Protein AF-A0A8J8PD53-F1 (afdb_monomer_lite)

Secondary structure (DSSP, 8-state):
-------------------------------EE-TTT--EE--SSTT---SS-TTT--TTTT-S--EEEE-TTT--EEEESSSPPSS-TTT--TTTTS---EEE-TTT--EEE-SSSS--SS-TTT--TTTTS---TTTT--HHHHT---TTSGGGSTTHHHHHHHHHSSS-HHHHHHHHHHHHT--HHHHHHHHHHHTT--HHHHHHHHT--HHHHHHHHHHHHHHHHS-S---S---

Foldseek 3Di:
DDDDDDDDDDDDDDDDDDDDDDDPPPVPQDWDAFPFPRDIDGDPDPPDDDCADPPPRDSCRPPDDFDWDAFLPPRDIDTDDPDDDCADPPPRDSPRVPHWDWDAFLDPRDIDTDPDPDDDCADPPPRDSPRVDHPVPPDDDPVVLVPDLPPCSLVPFPCSVQLVCLLPDPDDLQVSLVSQCVVQVHDSLLSSLVSVVNVPDDLVRSCVVSVHDSVVSSVSSVVSVCSRPPPDPPPDDDD

pLDDT: mean 80.1, std 18.75, range [38.91, 98.0]

Sequence (239 aa):
MTEYSCVDHTDNFVSDGESTLSVEQDSSETVLTCRICSHTWKPKNSNASPQRCPKCRSTRWNMDMPVNNRCVRCGHTWISNGKEPTKCPVCHSSRWNTKSTRCMCKKCGHVWEKKKSGTPKKCPLCKSYYWNIPNTASILNNPSLVFSNDSRKWLMTPYRRELFGIMNAECSKHEKVESISKLLNIDLKESEVYLMYLEGLDLVSVSIACDLPFEITINVVQDVECALFSNRPRMEART

Structure (mmCIF, N/CA/C/O backbone):
data_AF-A0A8J8PD53-F1
#
_entry.id   AF-A0A8J8PD53-F1
#
loop_
_atom_site.group_PDB
_atom_site.id
_atom_site.type_symbol
_atom_site.label_atom_id
_atom_site.label_alt_id
_atom_site.label_comp_id
_atom_site.label_asym_id
_atom_site.label_entity_id
_atom_site.label_seq_id
_atom_site.pdbx_PDB_ins_code
_atom_site.Cartn_x
_atom_site.Cartn_y
_atom_site.Cartn_z
_atom_site.occupancy
_atom_site.B_iso_or_equiv
_atom_site.auth_seq_id
_atom_site.auth_comp_id
_atom_site.auth_asym_id
_atom_site.auth_atom_id
_atom_site.pdbx_PDB_model_num
ATOM 1 N N . MET A 1 1 ? 42.240 4.726 7.919 1.00 39.53 1 MET A N 1
ATOM 2 C CA . MET A 1 1 ? 43.028 5.516 6.953 1.00 39.53 1 MET A CA 1
ATOM 3 C C . MET A 1 1 ? 43.796 4.510 6.128 1.00 39.53 1 MET A C 1
ATOM 5 O O . MET A 1 1 ? 44.660 3.846 6.677 1.00 39.53 1 MET A O 1
ATOM 9 N N . THR A 1 2 ? 43.365 4.273 4.896 1.00 42.06 2 THR A N 1
ATOM 10 C CA . THR A 1 2 ? 43.913 3.233 4.017 1.00 42.06 2 THR A CA 1
ATOM 11 C C . THR A 1 2 ? 44.570 3.944 2.845 1.00 42.06 2 THR A C 1
ATOM 13 O O . THR A 1 2 ? 43.880 4.552 2.028 1.00 42.06 2 THR A O 1
ATOM 16 N N . GLU A 1 3 ? 45.899 3.935 2.833 1.00 42.62 3 GLU A N 1
ATOM 17 C CA . GLU A 1 3 ? 46.735 4.502 1.778 1.00 42.62 3 GLU A CA 1
ATOM 18 C C . GLU A 1 3 ? 46.775 3.532 0.592 1.00 42.62 3 GLU A C 1
ATOM 20 O O . GLU A 1 3 ? 47.072 2.350 0.755 1.00 42.62 3 GLU A O 1
ATOM 25 N N . TYR A 1 4 ? 46.449 4.029 -0.600 1.00 41.78 4 TYR A N 1
ATOM 26 C CA . TYR A 1 4 ? 46.654 3.322 -1.861 1.00 41.78 4 TYR A CA 1
ATOM 27 C C . TYR A 1 4 ? 47.810 3.999 -2.599 1.00 41.78 4 TYR A C 1
ATOM 29 O O . TYR A 1 4 ? 47.732 5.177 -2.943 1.00 41.78 4 TYR A O 1
ATOM 37 N N . SER A 1 5 ? 48.886 3.237 -2.795 1.00 46.56 5 SER A N 1
ATOM 38 C CA . SER A 1 5 ? 50.078 3.595 -3.563 1.00 46.56 5 SER A CA 1
ATOM 39 C C . SER A 1 5 ? 49.820 3.376 -5.058 1.00 46.56 5 SER A C 1
ATOM 41 O O . SER A 1 5 ? 49.360 2.309 -5.468 1.00 46.56 5 SER A O 1
ATOM 43 N N . CYS A 1 6 ? 50.115 4.399 -5.860 1.00 40.97 6 CYS A N 1
ATOM 44 C CA . CYS A 1 6 ? 50.212 4.321 -7.315 1.00 40.97 6 CYS A CA 1
ATOM 45 C C . CYS A 1 6 ? 51.640 3.907 -7.695 1.00 40.97 6 CYS A C 1
ATOM 47 O O . CYS A 1 6 ? 52.594 4.437 -7.126 1.00 40.97 6 CYS A O 1
ATOM 49 N N . VAL A 1 7 ? 51.780 2.995 -8.658 1.00 51.44 7 VAL A N 1
ATOM 50 C CA . VAL A 1 7 ? 53.069 2.646 -9.269 1.00 51.44 7 VAL A CA 1
ATOM 51 C C . VAL A 1 7 ? 53.005 3.031 -10.742 1.00 51.44 7 VAL A C 1
ATOM 53 O O . VAL A 1 7 ? 52.163 2.523 -11.483 1.00 51.44 7 VAL A O 1
ATOM 56 N N . ASP A 1 8 ? 53.886 3.949 -11.128 1.00 44.59 8 ASP A N 1
ATOM 57 C CA . ASP A 1 8 ? 54.162 4.331 -12.508 1.00 44.59 8 ASP A CA 1
ATOM 58 C C . ASP A 1 8 ? 55.072 3.290 -13.170 1.00 44.59 8 ASP A C 1
ATOM 60 O O . ASP A 1 8 ? 56.109 2.911 -12.621 1.00 44.59 8 ASP A O 1
ATOM 64 N N . HIS A 1 9 ? 54.723 2.881 -14.388 1.00 44.12 9 HIS A N 1
ATOM 65 C CA . HIS A 1 9 ? 55.658 2.242 -15.309 1.00 44.12 9 HIS A CA 1
ATOM 66 C C . HIS A 1 9 ? 55.630 2.975 -16.647 1.00 44.12 9 HIS A C 1
ATOM 68 O O . HIS A 1 9 ? 54.788 2.739 -17.512 1.00 44.12 9 HIS A O 1
ATOM 74 N N . THR A 1 10 ? 56.579 3.894 -16.783 1.00 48.84 10 THR A N 1
ATOM 75 C CA . THR A 1 10 ? 57.190 4.252 -18.058 1.00 48.84 10 THR A CA 1
ATOM 76 C C . THR A 1 10 ? 58.130 3.129 -18.468 1.00 48.84 10 THR A C 1
ATOM 78 O O . THR A 1 10 ? 58.946 2.737 -17.643 1.00 48.84 10 THR A O 1
ATOM 81 N N . ASP A 1 11 ? 58.081 2.690 -19.723 1.00 42.59 11 ASP A N 1
ATOM 82 C CA . ASP A 1 11 ? 59.313 2.371 -20.442 1.00 42.59 11 ASP A CA 1
ATOM 83 C C . ASP A 1 11 ? 59.136 2.498 -21.957 1.00 42.59 11 ASP A C 1
ATOM 85 O O . ASP A 1 11 ? 58.206 1.974 -22.573 1.00 42.59 11 ASP A O 1
ATOM 89 N N . ASN A 1 12 ? 60.068 3.266 -22.518 1.00 49.31 12 ASN A N 1
ATOM 90 C CA . ASN A 1 12 ? 60.348 3.442 -23.931 1.00 49.31 12 ASN A CA 1
ATOM 91 C C . ASN A 1 12 ? 60.960 2.159 -24.501 1.00 49.31 12 ASN A C 1
ATOM 93 O O . ASN A 1 12 ? 61.906 1.628 -23.926 1.00 49.31 12 ASN A O 1
ATOM 97 N N . PHE A 1 13 ? 60.543 1.758 -25.702 1.00 45.50 13 PHE A N 1
ATOM 98 C CA . PHE A 1 13 ? 61.371 0.916 -26.563 1.00 45.50 13 PHE A CA 1
ATOM 99 C C . PHE A 1 13 ? 61.337 1.454 -27.996 1.00 45.50 13 PHE A C 1
ATOM 101 O O . PHE A 1 13 ? 60.330 1.371 -28.694 1.00 45.50 13 PHE A O 1
ATOM 108 N N . VAL A 1 14 ? 62.464 2.042 -28.394 1.00 50.34 14 VAL A N 1
ATOM 109 C CA . VAL A 1 14 ? 62.860 2.303 -29.781 1.00 50.34 14 VAL A CA 1
ATOM 110 C C . VAL A 1 14 ? 63.638 1.080 -30.247 1.00 50.34 14 VAL A C 1
ATOM 112 O O . VAL A 1 14 ? 64.503 0.621 -29.504 1.00 50.34 14 VAL A O 1
ATOM 115 N N . SER A 1 15 ? 63.380 0.581 -31.455 1.00 51.41 15 SER A N 1
ATOM 116 C CA . SER A 1 15 ? 64.415 0.036 -32.348 1.00 51.41 15 SER A CA 1
ATOM 117 C C . SER A 1 15 ? 63.832 -0.237 -33.727 1.00 51.41 15 SER A C 1
ATOM 119 O O . SER A 1 15 ? 62.806 -0.901 -33.875 1.00 51.41 15 SER A O 1
ATOM 121 N N . ASP A 1 16 ? 64.530 0.319 -34.706 1.00 46.31 16 ASP A N 1
ATOM 122 C CA . ASP A 1 16 ? 64.255 0.298 -36.128 1.00 46.31 16 ASP A CA 1
ATOM 123 C C . ASP A 1 16 ? 64.372 -1.107 -36.726 1.00 46.31 16 ASP A C 1
ATOM 125 O O . ASP A 1 16 ? 65.204 -1.924 -36.332 1.00 46.31 16 ASP A O 1
ATOM 129 N N . GLY A 1 17 ? 63.535 -1.361 -37.726 1.00 45.69 17 GLY A N 1
ATOM 130 C CA . GLY A 1 17 ? 63.500 -2.602 -38.487 1.00 45.69 17 GLY A CA 1
ATOM 131 C C . GLY A 1 17 ? 62.983 -2.329 -39.889 1.00 45.69 17 GLY A C 1
ATOM 132 O O . GLY A 1 17 ? 61.897 -2.767 -40.259 1.00 45.69 17 GLY A O 1
ATOM 133 N N . GLU A 1 18 ? 63.747 -1.547 -40.646 1.00 51.94 18 GLU A N 1
ATOM 134 C CA . GLU A 1 18 ? 63.567 -1.368 -42.081 1.00 51.94 18 GLU A CA 1
ATOM 135 C C . GLU A 1 18 ? 63.884 -2.705 -42.774 1.00 51.94 18 GLU A C 1
ATOM 137 O O . GLU A 1 18 ? 65.008 -3.203 -42.753 1.00 51.94 18 GLU A O 1
ATOM 142 N N . SER A 1 19 ? 62.859 -3.348 -43.329 1.00 50.69 19 SER A N 1
ATOM 143 C CA . SER A 1 19 ? 63.001 -4.520 -44.193 1.00 50.69 19 SER A CA 1
ATOM 144 C C . SER A 1 19 ? 62.067 -4.368 -45.379 1.00 50.69 19 SER A C 1
ATOM 146 O O . SER A 1 19 ? 60.883 -4.700 -45.349 1.00 50.69 19 SER A O 1
ATOM 148 N N . THR A 1 20 ? 62.647 -3.812 -46.432 1.00 50.25 20 THR A N 1
ATOM 149 C CA . THR A 1 20 ? 62.133 -3.748 -47.791 1.00 50.25 20 THR A CA 1
ATOM 150 C C . THR A 1 20 ? 62.154 -5.158 -48.377 1.00 50.25 20 THR A C 1
ATOM 152 O O . THR A 1 20 ? 63.198 -5.649 -48.800 1.00 50.25 20 THR A O 1
ATOM 155 N N . LEU A 1 21 ? 60.995 -5.818 -48.406 1.00 43.66 21 LEU A N 1
ATOM 156 C CA . LEU A 1 21 ? 60.782 -7.029 -49.194 1.00 43.66 21 LEU A CA 1
ATOM 157 C C . LEU A 1 21 ? 59.593 -6.829 -50.137 1.00 43.66 21 LEU A C 1
ATOM 159 O O . LEU A 1 21 ? 58.469 -6.534 -49.741 1.00 43.66 21 LEU A O 1
ATOM 163 N N . SER A 1 22 ? 59.951 -6.940 -51.410 1.00 43.34 22 SER A N 1
ATOM 164 C CA . SER A 1 22 ? 59.179 -6.967 -52.645 1.00 43.34 22 SER A CA 1
ATOM 165 C C . SER A 1 22 ? 57.752 -7.505 -52.528 1.00 43.34 22 SER A C 1
ATOM 167 O O . SER A 1 22 ? 57.515 -8.654 -52.166 1.00 43.34 22 SER A O 1
ATOM 169 N N . VAL A 1 23 ? 56.829 -6.636 -52.937 1.00 46.31 23 VAL A N 1
ATOM 170 C CA . VAL A 1 23 ? 55.398 -6.855 -53.128 1.00 46.31 23 VAL A CA 1
ATOM 171 C C . VAL A 1 23 ? 55.181 -7.795 -54.313 1.00 46.31 23 VAL A C 1
ATOM 173 O O . VAL A 1 23 ? 55.271 -7.378 -55.467 1.00 46.31 23 VAL A O 1
ATOM 176 N N . GLU A 1 24 ? 54.847 -9.052 -54.037 1.00 49.44 24 GLU A N 1
ATOM 177 C CA . GLU A 1 24 ? 54.045 -9.836 -54.971 1.00 49.44 24 GLU A CA 1
ATOM 178 C C . GLU A 1 24 ? 52.634 -9.232 -54.961 1.00 49.44 24 GLU A C 1
ATOM 180 O O . GLU A 1 24 ? 51.934 -9.247 -53.947 1.00 49.44 24 GLU A O 1
ATOM 185 N N . GLN A 1 25 ? 52.249 -8.600 -56.074 1.00 49.84 25 GLN A N 1
ATOM 186 C CA . GLN A 1 25 ? 50.902 -8.079 -56.302 1.00 49.84 25 GLN A CA 1
ATOM 187 C C . GLN A 1 25 ? 49.932 -9.249 -56.485 1.00 49.84 25 GLN A C 1
ATOM 189 O O . GLN A 1 25 ? 49.485 -9.542 -57.592 1.00 49.84 25 GLN A O 1
ATOM 194 N N . ASP A 1 26 ? 49.588 -9.903 -55.380 1.00 46.72 26 ASP A N 1
ATOM 195 C CA .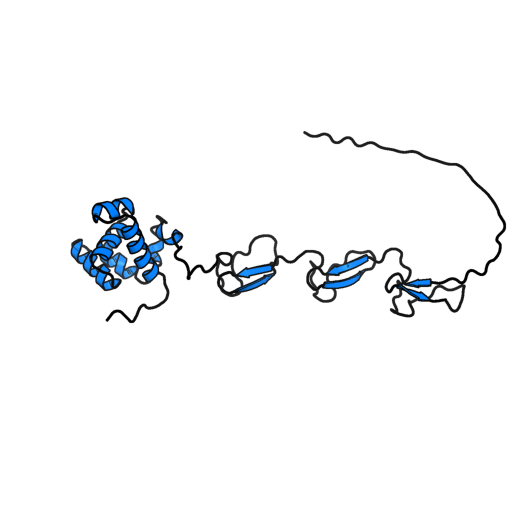 ASP A 1 26 ? 48.362 -10.675 -55.310 1.00 46.72 26 ASP A CA 1
ATOM 196 C C . ASP A 1 26 ? 47.205 -9.668 -55.309 1.00 46.72 26 ASP A C 1
ATOM 198 O O . ASP A 1 26 ? 47.114 -8.780 -54.451 1.00 46.72 26 ASP A O 1
ATOM 202 N N . SER A 1 27 ? 46.375 -9.741 -56.349 1.00 55.06 27 SER A N 1
ATOM 203 C CA . SER A 1 27 ? 45.185 -8.917 -56.558 1.00 55.06 27 SER A CA 1
ATOM 204 C C . SER A 1 27 ? 44.149 -9.281 -55.495 1.00 55.06 27 SER A C 1
ATOM 206 O O . SER A 1 27 ? 43.154 -9.955 -55.753 1.00 55.06 27 SER A O 1
ATOM 208 N N . SER A 1 28 ? 44.428 -8.875 -54.258 1.00 63.56 28 SER A N 1
ATOM 209 C CA . SER A 1 28 ? 43.593 -9.141 -53.100 1.00 63.56 28 SER A CA 1
ATOM 210 C C . SER A 1 28 ? 42.272 -8.414 -53.297 1.00 63.56 28 SER A C 1
ATOM 212 O O . SER A 1 28 ? 42.143 -7.192 -53.200 1.00 63.56 28 SER A O 1
ATOM 214 N N . GLU A 1 29 ? 41.274 -9.201 -53.667 1.00 79.25 29 GLU A N 1
ATOM 215 C CA . GLU A 1 29 ? 39.918 -8.754 -53.888 1.00 79.25 29 GLU A CA 1
ATOM 216 C C . GLU A 1 29 ? 39.400 -8.104 -52.595 1.00 79.25 29 GLU A C 1
ATOM 218 O O . GLU A 1 29 ? 39.158 -8.770 -51.587 1.00 79.25 29 GLU A O 1
ATOM 223 N N . THR A 1 30 ? 39.281 -6.774 -52.590 1.00 85.56 30 THR A N 1
ATOM 224 C CA . THR A 1 30 ? 38.934 -6.010 -51.387 1.00 85.56 30 THR A CA 1
ATOM 225 C C . THR A 1 30 ? 37.467 -6.228 -51.022 1.00 85.56 30 THR A C 1
ATOM 227 O O . THR A 1 30 ? 36.558 -5.568 -51.524 1.00 85.56 30 THR A O 1
ATOM 230 N N . VAL A 1 31 ? 37.207 -7.178 -50.124 1.00 91.31 31 VAL A N 1
ATOM 231 C CA . VAL A 1 31 ? 35.869 -7.406 -49.567 1.00 91.31 31 VAL A CA 1
ATOM 232 C C . VAL A 1 31 ? 35.602 -6.394 -48.453 1.00 91.31 31 VAL A C 1
ATOM 234 O O . VAL A 1 31 ? 36.329 -6.321 -47.465 1.00 91.31 31 VAL A O 1
ATOM 237 N N . LEU A 1 32 ? 34.528 -5.618 -48.596 1.00 92.31 32 LEU A N 1
ATOM 238 C CA . LEU A 1 32 ? 34.079 -4.651 -47.596 1.00 92.31 32 LEU A CA 1
ATOM 239 C C . LEU A 1 32 ? 32.978 -5.259 -46.725 1.00 92.31 32 LEU A C 1
ATOM 241 O O . LEU A 1 32 ? 32.074 -5.922 -47.233 1.00 92.31 32 LEU A O 1
ATOM 245 N N . THR A 1 33 ? 33.006 -4.966 -45.424 1.00 93.06 33 THR A N 1
ATOM 246 C CA . THR A 1 33 ? 32.001 -5.429 -44.453 1.00 93.06 33 THR A CA 1
ATOM 247 C C . THR A 1 33 ? 31.354 -4.241 -43.752 1.00 93.06 33 THR A C 1
ATOM 249 O O . THR A 1 33 ? 32.033 -3.392 -43.176 1.00 93.06 33 THR A O 1
ATOM 252 N N . CYS A 1 34 ? 30.023 -4.170 -43.754 1.00 91.38 34 CYS A N 1
ATOM 253 C CA . CYS A 1 34 ? 29.294 -3.162 -42.991 1.00 91.38 34 CYS A CA 1
ATOM 254 C C . CYS A 1 34 ? 29.314 -3.521 -41.508 1.00 91.38 34 CYS A C 1
ATOM 256 O O . CYS A 1 34 ? 28.682 -4.488 -41.097 1.00 91.38 34 CYS A O 1
ATOM 258 N N . ARG A 1 35 ? 29.913 -2.665 -40.682 1.00 88.38 35 ARG A N 1
ATOM 259 C CA . ARG A 1 35 ? 29.965 -2.825 -39.221 1.00 88.38 35 ARG A CA 1
ATOM 260 C C . ARG A 1 35 ? 28.602 -2.665 -38.521 1.00 88.38 35 ARG A C 1
ATOM 262 O O . ARG A 1 35 ? 28.492 -2.934 -37.334 1.00 88.38 35 ARG A O 1
ATOM 269 N N . ILE A 1 36 ? 27.556 -2.232 -39.237 1.00 86.88 36 ILE A N 1
ATOM 270 C CA . ILE A 1 36 ? 26.201 -2.009 -38.692 1.00 86.88 36 ILE A CA 1
ATOM 271 C C . ILE A 1 36 ? 25.286 -3.219 -38.907 1.00 86.88 36 ILE A C 1
ATOM 273 O O . ILE A 1 36 ? 24.568 -3.616 -37.997 1.00 86.88 36 ILE A O 1
ATOM 277 N N . CYS A 1 37 ? 25.263 -3.781 -40.118 1.00 90.06 37 CYS A N 1
ATOM 278 C CA . CYS A 1 37 ? 24.367 -4.893 -40.470 1.00 90.06 37 CYS A CA 1
ATOM 279 C C . CYS A 1 37 ? 25.103 -6.185 -40.846 1.00 90.06 37 CYS A C 1
ATOM 281 O O . CYS A 1 37 ? 24.467 -7.130 -41.314 1.00 90.06 37 CYS A O 1
ATOM 283 N N . SER A 1 38 ? 26.431 -6.193 -40.702 1.00 91.25 38 SER A N 1
ATOM 284 C CA . SER A 1 38 ? 27.340 -7.305 -41.012 1.00 91.25 38 SER A CA 1
ATOM 285 C C . SER A 1 38 ? 27.286 -7.806 -42.457 1.00 91.25 38 SER A C 1
ATOM 287 O O . SER A 1 38 ? 27.769 -8.889 -42.763 1.00 91.25 38 SER A O 1
ATOM 289 N N . HIS A 1 39 ? 26.695 -7.036 -43.369 1.00 94.31 39 HIS A N 1
ATOM 290 C CA . HIS A 1 39 ? 26.666 -7.383 -44.784 1.00 94.31 39 HIS A CA 1
ATOM 291 C C . HIS A 1 39 ? 28.044 -7.199 -45.412 1.00 94.31 39 HIS A C 1
ATOM 293 O O . HIS A 1 39 ? 28.664 -6.158 -45.209 1.00 94.31 39 HIS A O 1
ATOM 299 N N . THR A 1 40 ? 28.475 -8.174 -46.199 1.00 95.25 40 THR A N 1
ATOM 300 C CA . THR A 1 40 ? 29.715 -8.144 -46.972 1.00 95.25 40 THR A CA 1
ATOM 301 C C . THR A 1 40 ? 29.414 -7.881 -48.447 1.00 95.25 40 THR A C 1
ATOM 303 O O . THR A 1 40 ? 28.398 -8.347 -48.966 1.00 95.25 40 THR A O 1
ATOM 306 N N . TRP A 1 41 ? 30.260 -7.111 -49.133 1.00 94.62 41 TRP A N 1
ATOM 307 C CA . TRP A 1 41 ? 30.149 -6.888 -50.578 1.00 94.62 41 TRP A CA 1
ATOM 308 C C . TRP A 1 41 ? 31.503 -6.574 -51.213 1.00 94.62 41 TRP A C 1
ATOM 310 O O . TRP A 1 41 ? 32.434 -6.112 -50.555 1.00 94.62 41 TRP A O 1
ATOM 320 N N . LYS A 1 42 ? 31.576 -6.789 -52.526 1.00 91.56 42 LYS A N 1
ATOM 321 C CA . LYS A 1 42 ? 32.717 -6.417 -53.364 1.00 91.56 42 LYS A CA 1
ATOM 322 C C . LYS A 1 42 ? 32.415 -5.076 -54.050 1.00 91.56 42 LYS A C 1
ATOM 324 O O . LYS A 1 42 ? 31.345 -4.949 -54.658 1.00 91.56 42 LYS A O 1
ATOM 329 N N . PRO A 1 43 ? 33.260 -4.039 -53.908 1.00 88.25 43 PRO A N 1
ATOM 330 C CA . PRO A 1 43 ? 33.039 -2.757 -54.567 1.00 88.25 43 PRO A CA 1
ATOM 331 C C . PRO A 1 43 ? 33.222 -2.894 -56.087 1.00 88.25 43 PRO A C 1
ATOM 333 O O . PRO A 1 43 ? 34.109 -3.598 -56.552 1.00 88.25 43 PRO A O 1
ATOM 336 N N . LYS A 1 44 ? 32.385 -2.202 -56.876 1.00 84.75 44 LYS A N 1
ATOM 337 C CA . LYS A 1 44 ? 32.481 -2.201 -58.353 1.00 84.75 44 LYS A CA 1
ATOM 338 C C . LYS A 1 44 ? 33.726 -1.481 -58.881 1.00 84.75 44 LYS A C 1
ATOM 340 O O . LYS A 1 44 ? 34.122 -1.714 -60.014 1.00 84.75 44 LYS A O 1
ATOM 345 N N . ASN A 1 45 ? 34.285 -0.569 -58.090 1.00 82.69 45 ASN A N 1
ATOM 346 C CA . ASN A 1 45 ? 35.488 0.183 -58.414 1.00 82.69 45 ASN A CA 1
ATOM 347 C C . ASN A 1 45 ? 36.447 0.043 -57.229 1.00 82.69 45 ASN A C 1
ATOM 349 O O . ASN A 1 45 ? 36.083 0.414 -56.111 1.00 82.69 45 ASN A O 1
ATOM 353 N N . SER A 1 46 ? 37.634 -0.510 -57.469 1.00 71.88 46 SER A N 1
ATOM 354 C CA . SER A 1 46 ? 38.645 -0.779 -56.439 1.00 71.88 46 SER A CA 1
ATOM 355 C C . SER A 1 46 ? 39.123 0.491 -55.729 1.00 71.88 46 SER A C 1
ATOM 357 O O . SER A 1 46 ? 39.498 0.429 -54.563 1.00 71.88 46 SER A O 1
ATOM 359 N N . ASN A 1 47 ? 39.038 1.651 -56.389 1.00 74.19 47 ASN A N 1
ATOM 360 C CA . ASN A 1 47 ? 39.584 2.909 -55.874 1.00 74.19 47 ASN A CA 1
ATOM 361 C C . ASN A 1 47 ? 38.593 3.770 -55.070 1.00 74.19 47 ASN A C 1
ATOM 363 O O . ASN A 1 47 ? 38.987 4.817 -54.561 1.00 74.19 47 ASN A O 1
ATOM 367 N N . ALA A 1 48 ? 37.317 3.382 -54.942 1.00 78.50 48 ALA A N 1
ATOM 368 C CA . ALA A 1 48 ? 36.310 4.210 -54.269 1.00 78.50 48 ALA A CA 1
ATOM 369 C C . ALA A 1 48 ? 35.533 3.437 -53.196 1.00 78.50 48 ALA A C 1
ATOM 371 O O . ALA A 1 48 ? 34.776 2.508 -53.490 1.00 78.50 48 ALA A O 1
ATOM 372 N N . SER A 1 49 ? 35.653 3.873 -51.939 1.00 82.75 49 SER A N 1
ATOM 373 C CA . SER A 1 49 ? 34.805 3.380 -50.855 1.00 82.75 49 SER A CA 1
ATOM 374 C C . SER A 1 49 ? 33.362 3.886 -51.045 1.00 82.75 49 SER A C 1
ATOM 376 O O . SER A 1 49 ? 33.137 5.067 -51.326 1.00 82.75 49 SER A O 1
ATOM 378 N N . PRO A 1 50 ? 32.340 3.016 -50.942 1.00 88.88 50 PRO A N 1
ATOM 379 C CA . PRO A 1 50 ? 30.963 3.432 -51.165 1.00 88.88 50 PRO A CA 1
ATOM 380 C C . PRO A 1 50 ? 30.499 4.401 -50.074 1.00 88.88 50 PRO A C 1
ATOM 382 O O . PRO A 1 50 ? 30.782 4.227 -48.895 1.00 88.88 50 PRO A O 1
ATOM 385 N N . GLN A 1 51 ? 29.688 5.389 -50.446 1.00 90.81 51 GLN A N 1
ATOM 386 C CA . GLN A 1 51 ? 29.104 6.337 -49.487 1.00 90.81 51 GLN A CA 1
ATOM 387 C C . GLN A 1 51 ? 28.079 5.683 -48.544 1.00 90.81 51 GLN A C 1
ATOM 389 O O . GLN A 1 51 ? 27.786 6.224 -47.482 1.00 90.81 51 GLN A O 1
ATOM 394 N N . ARG A 1 52 ? 27.486 4.539 -48.921 1.00 93.75 52 ARG A N 1
ATOM 395 C CA . ARG A 1 52 ? 26.427 3.852 -48.160 1.00 93.75 52 ARG A CA 1
ATOM 396 C C . ARG A 1 52 ? 26.582 2.337 -48.228 1.00 93.75 52 ARG A C 1
ATOM 398 O O . ARG A 1 52 ? 26.963 1.803 -49.264 1.00 93.75 52 ARG A O 1
ATOM 405 N N . CYS A 1 53 ? 26.186 1.638 -47.165 1.00 92.44 53 CYS A N 1
ATOM 406 C CA . CYS A 1 53 ? 26.025 0.185 -47.217 1.00 92.44 53 CYS A CA 1
ATOM 407 C C . CYS A 1 53 ? 24.900 -0.189 -48.201 1.00 92.44 53 CYS A C 1
ATOM 409 O O . CYS A 1 53 ? 23.801 0.359 -48.077 1.00 92.44 53 CYS A O 1
ATOM 411 N N . PRO A 1 54 ? 25.105 -1.157 -49.111 1.00 94.00 54 PRO A N 1
ATOM 412 C CA . PRO A 1 54 ? 24.081 -1.553 -50.078 1.00 94.00 54 PRO A CA 1
ATOM 413 C C . PRO A 1 54 ? 22.856 -2.227 -49.436 1.00 94.00 54 PRO A C 1
ATOM 415 O O . PRO A 1 54 ? 21.755 -2.111 -49.965 1.00 94.00 54 PRO A O 1
ATOM 418 N N . LYS A 1 55 ? 23.012 -2.867 -48.266 1.00 93.81 55 LYS A N 1
ATOM 419 C CA . LYS A 1 55 ? 21.912 -3.539 -47.552 1.00 93.81 55 LYS A CA 1
ATOM 420 C C . LYS A 1 55 ? 21.123 -2.594 -46.644 1.00 93.81 55 LYS A C 1
ATOM 422 O O . LYS A 1 55 ? 19.915 -2.466 -46.796 1.00 93.81 55 LYS A O 1
ATOM 427 N N . CYS A 1 56 ? 21.784 -1.922 -45.696 1.00 90.31 56 CYS A N 1
ATOM 428 C CA . CYS A 1 56 ? 21.095 -1.078 -44.705 1.00 90.31 56 CYS A CA 1
ATOM 429 C C . CYS A 1 56 ? 21.034 0.413 -45.074 1.00 90.31 56 CYS A C 1
ATOM 431 O O . CYS A 1 56 ? 20.488 1.204 -44.309 1.00 90.31 56 CYS A O 1
ATOM 433 N N . ARG A 1 57 ? 21.621 0.820 -46.212 1.00 92.44 57 ARG A N 1
ATOM 434 C CA . ARG A 1 57 ? 21.702 2.215 -46.697 1.00 92.44 57 ARG A CA 1
ATOM 435 C C . ARG A 1 57 ? 22.374 3.206 -45.739 1.00 92.44 57 ARG A C 1
ATOM 437 O O . ARG A 1 57 ? 22.339 4.415 -45.985 1.00 92.44 57 ARG A O 1
ATOM 444 N N . SER A 1 58 ? 23.009 2.712 -44.675 1.00 87.00 58 SER A N 1
ATOM 445 C CA . SER A 1 58 ? 23.720 3.544 -43.710 1.00 87.00 58 SER A CA 1
ATOM 446 C C . SER A 1 58 ? 24.946 4.177 -44.351 1.00 87.00 58 SER A C 1
ATOM 448 O O . SER A 1 58 ? 25.746 3.481 -44.975 1.00 87.00 58 SER A O 1
ATOM 450 N N . THR A 1 59 ? 25.118 5.481 -44.148 1.00 91.12 59 THR A N 1
ATOM 451 C CA . THR A 1 59 ? 26.317 6.230 -44.549 1.00 91.12 59 THR A CA 1
ATOM 452 C C . THR A 1 59 ? 27.517 5.987 -43.634 1.00 91.12 59 THR A C 1
ATOM 454 O O . THR A 1 59 ? 28.605 6.478 -43.894 1.00 91.12 59 THR A O 1
ATOM 457 N N . ARG A 1 60 ? 27.328 5.240 -42.542 1.00 87.00 60 ARG A N 1
ATOM 458 C CA . ARG A 1 60 ? 28.318 5.048 -41.470 1.00 87.00 60 ARG A CA 1
ATOM 459 C C . ARG A 1 60 ? 28.750 3.592 -41.348 1.00 87.00 60 ARG A C 1
ATOM 461 O O . ARG A 1 60 ? 28.989 3.082 -40.260 1.00 87.00 60 ARG A O 1
ATOM 468 N N . TRP A 1 61 ? 28.756 2.884 -42.469 1.00 90.31 61 TRP A N 1
ATOM 469 C CA . TRP A 1 61 ? 28.959 1.439 -42.516 1.00 90.31 61 TRP A CA 1
ATOM 470 C C . TRP A 1 61 ? 30.385 1.005 -42.152 1.00 90.31 61 TRP A C 1
ATOM 472 O O . TRP A 1 61 ? 30.564 -0.156 -41.797 1.00 90.31 61 TRP A O 1
ATOM 482 N N . ASN A 1 62 ? 31.355 1.918 -42.211 1.00 88.56 62 ASN A N 1
ATOM 483 C CA . ASN A 1 62 ? 32.779 1.708 -41.942 1.00 88.56 62 ASN A CA 1
ATOM 484 C C . ASN A 1 62 ? 33.293 2.409 -40.668 1.00 88.56 62 ASN A C 1
ATOM 486 O O . ASN A 1 62 ? 34.498 2.450 -40.467 1.00 88.56 62 ASN A O 1
ATOM 490 N N . MET A 1 63 ? 32.429 2.980 -39.818 1.00 84.81 63 MET A N 1
ATOM 491 C CA . MET A 1 63 ? 32.884 3.676 -38.601 1.00 84.81 63 MET A CA 1
ATOM 492 C C . MET A 1 63 ? 33.400 2.704 -37.534 1.00 84.81 63 MET A C 1
ATOM 494 O O . MET A 1 63 ? 32.787 1.662 -37.297 1.00 84.81 63 MET A O 1
ATOM 498 N N . ASP A 1 64 ? 34.486 3.074 -36.849 1.00 73.25 64 ASP A N 1
ATOM 499 C CA . ASP A 1 64 ? 35.283 2.113 -36.082 1.00 73.25 64 ASP A CA 1
ATOM 500 C C . ASP A 1 64 ? 34.655 1.561 -34.795 1.00 73.25 64 ASP A C 1
ATOM 502 O O . ASP A 1 64 ? 35.089 0.510 -34.335 1.00 73.25 64 ASP A O 1
ATOM 506 N N . MET A 1 65 ? 33.582 2.150 -34.257 1.00 71.38 65 MET A N 1
ATOM 507 C CA . MET A 1 65 ? 32.914 1.630 -33.053 1.00 71.38 65 MET A CA 1
ATOM 508 C C . MET A 1 65 ? 31.398 1.891 -33.056 1.00 71.38 65 MET A C 1
ATOM 510 O O . MET A 1 65 ? 30.930 2.865 -32.459 1.00 71.38 65 MET A O 1
ATOM 514 N N . PRO A 1 66 ? 30.589 1.044 -33.718 1.00 77.31 66 PRO A N 1
ATOM 515 C CA . PRO A 1 66 ? 29.143 1.089 -33.549 1.00 77.31 66 PRO A CA 1
ATOM 516 C C . PRO A 1 66 ? 28.780 0.675 -32.116 1.00 77.31 66 PRO A C 1
ATOM 518 O O . PRO A 1 66 ? 28.958 -0.477 -31.723 1.00 77.31 66 PRO A O 1
ATOM 521 N N . VAL A 1 67 ? 28.236 1.606 -31.331 1.00 85.19 67 VAL A N 1
ATOM 522 C CA . VAL A 1 67 ? 27.720 1.284 -29.994 1.00 85.19 67 VAL A CA 1
ATOM 523 C C . VAL A 1 67 ? 26.350 0.645 -30.171 1.00 85.19 67 VAL A C 1
ATOM 525 O O . VAL A 1 67 ? 25.393 1.306 -30.585 1.00 85.19 67 VAL A O 1
ATOM 528 N N . ASN A 1 68 ? 26.262 -0.655 -29.894 1.00 89.06 68 ASN A N 1
ATOM 529 C CA . ASN A 1 68 ? 24.999 -1.379 -29.909 1.00 89.06 68 ASN A CA 1
ATOM 530 C C . ASN A 1 68 ? 24.269 -1.145 -28.581 1.00 89.06 68 ASN A C 1
ATOM 532 O O . ASN A 1 68 ? 24.725 -1.550 -27.515 1.00 89.06 68 ASN A O 1
ATOM 536 N N . ASN A 1 69 ? 23.136 -0.461 -28.650 1.00 93.31 69 ASN A N 1
ATOM 537 C CA . ASN A 1 69 ? 22.326 -0.100 -27.500 1.00 93.31 69 ASN A CA 1
ATOM 538 C C . ASN A 1 69 ? 21.113 -1.024 -27.432 1.00 93.31 69 ASN A C 1
ATOM 540 O O . ASN A 1 69 ? 20.470 -1.294 -28.445 1.00 93.31 69 ASN A O 1
ATOM 544 N N . ARG A 1 70 ? 20.746 -1.453 -26.223 1.00 95.19 70 ARG A N 1
ATOM 545 C CA . ARG A 1 70 ? 19.518 -2.211 -25.962 1.00 95.19 70 ARG A CA 1
ATOM 546 C C . ARG A 1 70 ? 18.707 -1.515 -24.883 1.00 95.19 70 ARG A C 1
ATOM 548 O O . ARG A 1 70 ? 19.199 -1.276 -23.783 1.00 95.19 70 ARG A O 1
ATOM 555 N N . CYS A 1 71 ? 17.442 -1.220 -25.165 1.00 94.44 71 CYS A N 1
ATOM 556 C CA . CYS A 1 71 ? 16.554 -0.656 -24.162 1.00 94.44 71 CYS A CA 1
ATOM 557 C C . CYS A 1 71 ? 16.135 -1.749 -23.180 1.00 94.44 71 CYS A C 1
ATOM 559 O O . CYS A 1 71 ? 15.419 -2.677 -23.545 1.00 94.44 71 CYS A O 1
ATOM 561 N N . VAL A 1 72 ? 16.489 -1.603 -21.906 1.00 93.75 72 VAL A N 1
ATOM 562 C CA . VAL A 1 72 ? 16.107 -2.561 -20.857 1.00 93.75 72 VAL A CA 1
ATOM 563 C C . VAL A 1 72 ? 14.621 -2.495 -20.487 1.00 93.75 72 VAL A C 1
ATOM 565 O O . VAL A 1 72 ? 14.151 -3.317 -19.707 1.00 93.75 72 VAL A O 1
ATOM 568 N N . ARG A 1 73 ? 13.876 -1.515 -21.021 1.00 88.94 73 ARG A N 1
ATOM 569 C CA . ARG A 1 73 ? 12.437 -1.339 -20.768 1.00 88.94 73 ARG A CA 1
ATOM 570 C C . ARG A 1 73 ? 11.555 -1.952 -21.850 1.00 88.94 73 ARG A C 1
ATOM 572 O O . ARG A 1 73 ? 10.614 -2.655 -21.512 1.00 88.94 73 ARG A O 1
ATOM 579 N N . CYS A 1 74 ? 11.848 -1.697 -23.128 1.00 91.12 74 CYS A N 1
ATOM 580 C CA . CYS A 1 74 ? 11.065 -2.241 -24.248 1.00 91.12 74 CYS A CA 1
ATOM 581 C C . CYS A 1 74 ? 11.782 -3.343 -25.043 1.00 91.12 74 CYS A C 1
ATOM 583 O O . CYS A 1 74 ? 11.191 -3.910 -25.951 1.00 91.12 74 CYS A O 1
ATOM 585 N N . GLY A 1 75 ? 13.051 -3.636 -24.748 1.00 93.12 75 GLY A N 1
ATOM 586 C CA . GLY A 1 75 ? 13.833 -4.674 -25.425 1.00 93.12 75 GLY A CA 1
ATOM 587 C C . GLY A 1 75 ? 14.422 -4.276 -26.781 1.00 93.12 75 GLY A C 1
ATOM 588 O O . GLY A 1 75 ? 15.278 -5.001 -27.281 1.00 93.12 75 GLY A O 1
ATOM 589 N N . HIS A 1 76 ? 14.022 -3.136 -27.351 1.00 95.25 76 HIS A N 1
ATOM 590 C CA . HIS A 1 76 ? 14.479 -2.677 -28.664 1.00 95.25 76 HIS A CA 1
ATOM 591 C C . HIS A 1 76 ? 15.997 -2.439 -28.715 1.00 95.25 76 HIS A C 1
ATOM 593 O O . HIS A 1 76 ? 16.565 -1.885 -27.770 1.00 95.25 76 HIS A O 1
ATOM 599 N N . THR A 1 77 ? 16.629 -2.814 -29.829 1.00 94.25 77 THR A N 1
ATOM 600 C CA . THR A 1 77 ? 18.063 -2.643 -30.095 1.00 94.25 77 THR A CA 1
ATOM 601 C C . THR A 1 77 ? 18.307 -1.640 -31.222 1.00 94.25 77 THR A C 1
ATOM 603 O O . THR A 1 77 ? 17.559 -1.602 -32.195 1.00 94.25 77 THR A O 1
ATOM 606 N N . TRP A 1 78 ? 19.343 -0.807 -31.095 1.00 92.12 78 TRP A N 1
ATOM 607 C CA . TRP A 1 78 ? 19.739 0.160 -32.124 1.00 92.12 78 TRP A CA 1
ATOM 608 C C . TRP A 1 78 ? 21.225 0.508 -32.027 1.00 92.12 78 TRP A C 1
ATOM 610 O O . TRP A 1 78 ? 21.850 0.355 -30.981 1.00 92.12 78 TRP A O 1
ATOM 620 N N . ILE A 1 79 ? 21.788 1.039 -33.109 1.00 87.62 79 ILE A N 1
ATOM 621 C CA . ILE A 1 79 ? 23.203 1.416 -33.180 1.00 87.62 79 ILE A CA 1
ATOM 622 C C . ILE A 1 79 ? 23.323 2.942 -33.115 1.00 87.62 79 ILE A C 1
ATOM 624 O O . ILE A 1 79 ? 22.613 3.644 -33.838 1.00 87.62 79 ILE A O 1
ATOM 628 N N . SER A 1 80 ? 24.189 3.464 -32.238 1.00 87.56 80 SER A N 1
ATOM 629 C CA . SER A 1 80 ? 24.457 4.905 -32.109 1.00 87.56 80 SER A CA 1
ATOM 630 C C . SER A 1 80 ? 25.866 5.289 -32.567 1.00 87.56 80 SER A C 1
ATOM 632 O O . SER A 1 80 ? 26.769 4.464 -32.702 1.00 87.56 80 SER A O 1
ATOM 634 N N . ASN A 1 81 ? 26.041 6.587 -32.817 1.00 77.44 81 ASN A N 1
ATOM 635 C CA . ASN A 1 81 ? 27.236 7.186 -33.411 1.00 77.44 81 ASN A CA 1
ATOM 636 C C . ASN A 1 81 ? 28.329 7.487 -32.369 1.00 77.44 81 ASN A C 1
ATOM 638 O O . ASN A 1 81 ? 28.804 8.619 -32.292 1.00 77.44 81 ASN A O 1
ATOM 642 N N . GLY A 1 82 ? 28.649 6.525 -31.503 1.00 75.38 82 GLY A N 1
ATOM 643 C CA . GLY A 1 82 ? 29.652 6.668 -30.437 1.00 75.38 82 GLY A CA 1
ATOM 644 C C . GLY A 1 82 ? 29.207 7.494 -29.222 1.00 75.38 82 GLY A C 1
ATOM 645 O O . GLY A 1 82 ? 29.676 7.251 -28.119 1.00 75.38 82 GLY A O 1
ATOM 646 N N . LYS A 1 83 ? 28.255 8.425 -29.376 1.00 81.69 83 LYS A N 1
ATOM 647 C CA . LYS A 1 83 ? 27.617 9.110 -28.239 1.00 81.69 83 LYS A CA 1
ATOM 648 C C . LYS A 1 83 ? 26.535 8.225 -27.617 1.00 81.69 83 LYS A C 1
ATOM 650 O O . LYS A 1 83 ? 25.736 7.617 -28.345 1.00 81.69 83 LYS A O 1
ATOM 655 N N . GLU A 1 84 ? 26.480 8.194 -26.284 1.00 84.75 84 GLU A N 1
ATOM 656 C CA . GLU A 1 84 ? 25.376 7.559 -25.564 1.00 84.75 84 GLU A CA 1
ATOM 657 C C . GLU A 1 84 ? 24.048 8.235 -25.954 1.00 84.75 84 GLU A C 1
ATOM 659 O O . GLU A 1 84 ? 23.926 9.464 -25.894 1.00 84.75 84 GLU A O 1
ATOM 664 N N . PRO A 1 85 ? 23.041 7.470 -26.403 1.00 91.25 85 PRO A N 1
ATOM 665 C CA . PRO A 1 85 ? 21.762 8.038 -26.800 1.00 91.25 85 PRO A CA 1
ATOM 666 C C . PRO A 1 85 ? 21.017 8.598 -25.583 1.00 91.25 85 PRO A C 1
ATOM 668 O O . PRO A 1 85 ? 20.981 7.994 -24.514 1.00 91.25 85 PRO A O 1
ATOM 671 N N . THR A 1 86 ? 20.346 9.736 -25.749 1.00 94.12 86 THR A N 1
ATOM 672 C CA . THR A 1 86 ? 19.587 10.365 -24.655 1.00 94.12 86 THR A CA 1
ATOM 673 C C . THR A 1 86 ? 18.237 9.698 -24.409 1.00 94.12 86 THR A C 1
ATOM 675 O O . THR A 1 86 ? 17.710 9.779 -23.301 1.00 94.12 86 THR A O 1
ATOM 678 N N . LYS A 1 87 ? 17.647 9.049 -25.424 1.00 95.62 87 LYS A N 1
ATOM 679 C CA . LYS A 1 87 ? 16.333 8.393 -25.354 1.00 95.62 87 LYS A CA 1
ATOM 680 C C . LYS A 1 87 ? 16.291 7.138 -26.223 1.00 95.62 87 LYS A C 1
ATOM 682 O O . LYS A 1 87 ? 16.951 7.069 -27.255 1.00 95.62 87 LYS A O 1
ATOM 687 N N . CYS A 1 88 ? 15.456 6.175 -25.835 1.00 94.62 88 CYS A N 1
ATOM 688 C CA . CYS A 1 88 ? 15.101 5.060 -26.712 1.00 94.62 88 CYS A CA 1
ATOM 689 C C . CYS A 1 88 ? 14.278 5.569 -27.915 1.00 94.62 88 CYS A C 1
ATOM 691 O O . CYS A 1 88 ? 13.323 6.313 -27.692 1.00 94.62 88 CYS A O 1
ATOM 693 N N . PRO A 1 89 ? 14.570 5.145 -29.157 1.00 94.88 89 PRO A N 1
ATOM 694 C CA . PRO A 1 89 ? 13.819 5.578 -30.339 1.00 94.88 89 PRO A CA 1
ATOM 695 C C . PRO A 1 89 ? 12.382 5.037 -30.397 1.00 94.88 89 PRO A C 1
ATOM 697 O O . PRO A 1 89 ? 11.556 5.616 -31.087 1.00 94.88 89 PRO A O 1
ATOM 700 N N . VAL A 1 90 ? 12.078 3.955 -29.666 1.00 93.94 90 VAL A N 1
ATOM 701 C CA . VAL A 1 90 ? 10.751 3.312 -29.672 1.00 93.94 90 VAL A CA 1
ATOM 702 C C . VAL A 1 90 ? 9.885 3.763 -28.497 1.00 93.94 90 VAL A C 1
ATOM 704 O O . VAL A 1 90 ? 8.767 4.215 -28.692 1.00 93.94 90 VAL A O 1
ATOM 707 N N . CYS A 1 91 ? 10.373 3.651 -27.256 1.00 91.69 91 CYS A N 1
ATOM 708 C CA . CYS A 1 91 ? 9.570 4.003 -26.073 1.00 91.69 91 CYS A CA 1
ATOM 709 C C . CYS A 1 91 ? 9.816 5.429 -25.560 1.00 91.69 91 CYS A C 1
ATOM 711 O O . CYS A 1 91 ? 9.251 5.816 -24.538 1.00 91.69 91 CYS A O 1
ATOM 713 N N . HIS A 1 92 ? 10.717 6.182 -26.200 1.00 93.50 92 HIS A N 1
ATOM 714 C CA . HIS A 1 92 ? 11.121 7.544 -25.822 1.00 93.50 92 HIS A CA 1
ATOM 715 C C . HIS A 1 92 ? 11.619 7.712 -24.374 1.00 93.50 92 HIS A C 1
ATOM 717 O O . HIS A 1 92 ? 11.807 8.834 -23.900 1.00 93.50 92 HIS A O 1
ATOM 723 N N . SER A 1 93 ? 11.894 6.609 -23.668 1.00 90.00 93 SER A N 1
ATOM 724 C CA . SER A 1 93 ? 12.429 6.637 -22.308 1.00 90.00 93 SER A CA 1
ATOM 725 C C . SER A 1 93 ? 13.831 7.235 -22.304 1.00 90.00 93 SER A C 1
ATOM 727 O O . SER A 1 93 ? 14.726 6.712 -22.969 1.00 90.00 93 SER A O 1
ATOM 729 N N . SER A 1 94 ? 14.044 8.271 -21.491 1.00 93.50 94 SER A N 1
ATOM 730 C CA . SER A 1 94 ? 15.379 8.810 -21.197 1.00 93.50 94 SER A CA 1
ATOM 731 C C . SER A 1 94 ? 16.208 7.916 -20.272 1.00 93.50 94 SER A C 1
ATOM 733 O O . SER A 1 94 ? 17.399 8.122 -20.098 1.00 93.50 94 SER A O 1
ATOM 735 N N . ARG A 1 95 ? 15.578 6.898 -19.678 1.00 91.56 95 ARG A N 1
ATOM 736 C CA . ARG A 1 95 ? 16.206 5.906 -18.793 1.00 91.56 95 ARG A CA 1
ATOM 737 C C . ARG A 1 95 ? 16.198 4.535 -19.454 1.00 91.56 95 ARG A C 1
ATOM 739 O O . ARG A 1 95 ? 15.717 3.559 -18.882 1.00 91.56 95 ARG A O 1
ATOM 746 N N . TRP A 1 96 ? 16.605 4.488 -20.718 1.00 93.62 96 TRP A N 1
ATOM 747 C CA . TRP A 1 96 ? 16.543 3.284 -21.546 1.00 93.62 96 TRP A CA 1
ATOM 748 C C . TRP A 1 96 ? 17.559 2.217 -21.126 1.00 93.62 96 TRP A C 1
ATOM 750 O O . TRP A 1 96 ? 17.318 1.050 -21.410 1.00 93.62 96 TRP A O 1
ATOM 760 N N . ASN A 1 97 ? 18.638 2.602 -20.442 1.00 93.31 97 ASN A N 1
ATOM 761 C CA . ASN A 1 97 ? 19.699 1.729 -19.929 1.00 93.31 97 ASN A CA 1
ATOM 762 C C . ASN A 1 97 ? 19.493 1.311 -18.458 1.00 93.31 97 ASN A C 1
ATOM 764 O O . ASN A 1 97 ? 20.229 0.478 -17.945 1.00 93.31 97 ASN A O 1
ATOM 768 N N . THR A 1 98 ? 18.490 1.860 -17.760 1.00 90.69 98 THR A N 1
ATOM 769 C CA . THR A 1 98 ? 18.229 1.567 -16.339 1.00 90.69 98 THR A CA 1
ATOM 770 C C . THR A 1 98 ? 16.983 0.698 -16.172 1.00 90.69 98 THR A C 1
ATOM 772 O O . THR A 1 98 ? 15.896 1.073 -16.634 1.00 90.69 98 THR A O 1
ATOM 775 N N . LYS A 1 99 ? 17.111 -0.445 -15.475 1.00 85.50 99 LYS A N 1
ATOM 776 C CA . LYS A 1 99 ? 15.981 -1.352 -15.194 1.00 85.50 99 LYS A CA 1
ATOM 777 C C . LYS A 1 99 ? 14.852 -0.578 -14.505 1.00 85.50 99 LYS A C 1
ATOM 779 O O . LYS A 1 99 ? 15.090 0.152 -13.541 1.00 85.50 99 LYS A O 1
ATOM 784 N N . SER A 1 100 ? 13.619 -0.707 -14.999 1.00 82.50 100 SER A N 1
ATOM 785 C CA . SER A 1 100 ? 12.467 -0.140 -14.299 1.00 82.50 100 SER A CA 1
ATOM 786 C C . SER A 1 100 ? 12.186 -0.980 -13.054 1.00 82.50 100 SER A C 1
ATOM 788 O O . SER A 1 100 ? 12.128 -2.206 -13.104 1.00 82.50 100 SER A O 1
ATOM 790 N N . THR A 1 101 ? 12.028 -0.329 -11.901 1.00 88.62 101 THR A N 1
ATOM 791 C CA . THR A 1 101 ? 11.450 -1.010 -10.742 1.00 88.62 101 THR A CA 1
ATOM 792 C C . THR A 1 101 ? 9.939 -0.928 -10.881 1.00 88.62 101 THR A C 1
ATOM 794 O O . THR A 1 101 ? 9.360 0.161 -10.791 1.00 88.62 101 THR A O 1
ATOM 797 N N . ARG A 1 102 ? 9.311 -2.076 -11.127 1.00 91.19 102 ARG A N 1
ATOM 798 C CA . ARG A 1 102 ? 7.856 -2.205 -11.097 1.00 91.19 102 ARG A CA 1
ATOM 799 C C . ARG A 1 102 ? 7.387 -2.314 -9.652 1.00 91.19 102 ARG A C 1
ATOM 801 O O . ARG A 1 102 ? 7.990 -3.011 -8.841 1.00 91.19 102 ARG A O 1
ATOM 808 N N . CYS A 1 103 ? 6.314 -1.607 -9.343 1.00 93.44 103 CYS A N 1
ATOM 809 C CA . CYS A 1 103 ? 5.595 -1.699 -8.085 1.00 93.44 103 CYS A CA 1
ATOM 810 C C . CYS A 1 103 ? 4.228 -2.316 -8.371 1.00 93.44 103 CYS A C 1
ATOM 812 O O . CYS A 1 103 ? 3.615 -2.004 -9.388 1.00 93.44 103 CYS A O 1
ATOM 814 N N . MET A 1 104 ? 3.755 -3.176 -7.475 1.00 95.12 104 MET A N 1
ATOM 815 C CA . MET A 1 104 ? 2.417 -3.755 -7.535 1.00 95.12 104 MET A CA 1
ATOM 816 C C . MET A 1 104 ? 1.692 -3.416 -6.242 1.00 95.12 104 MET A C 1
ATOM 818 O O . MET A 1 104 ? 2.216 -3.661 -5.154 1.00 95.12 104 MET A O 1
ATOM 822 N N . CYS A 1 105 ? 0.493 -2.851 -6.349 1.00 94.62 105 CYS A N 1
ATOM 823 C CA . CYS A 1 105 ? -0.348 -2.620 -5.191 1.00 94.62 105 CYS A CA 1
ATOM 824 C C . CYS A 1 105 ? -0.895 -3.961 -4.722 1.00 94.62 105 CYS A C 1
ATOM 826 O O . CYS A 1 105 ? -1.686 -4.593 -5.411 1.00 94.62 105 CYS A O 1
ATOM 828 N N . LYS A 1 106 ? -0.531 -4.358 -3.511 1.00 92.38 106 LYS A N 1
ATOM 829 C CA . LYS A 1 106 ? -1.014 -5.567 -2.855 1.00 92.38 106 LYS A CA 1
ATOM 830 C C . LYS A 1 106 ? -2.465 -5.454 -2.349 1.00 92.38 106 LYS A C 1
ATOM 832 O O . LYS A 1 106 ? -2.991 -6.424 -1.818 1.00 92.38 106 LYS A O 1
ATOM 837 N N . LYS A 1 107 ? -3.112 -4.291 -2.532 1.00 84.69 107 LYS A N 1
ATOM 838 C CA . LYS A 1 107 ? -4.542 -4.074 -2.247 1.00 84.69 107 LYS A CA 1
ATOM 839 C C . LYS A 1 107 ? -5.438 -4.167 -3.479 1.00 84.69 107 LYS A C 1
ATOM 841 O O . LYS A 1 107 ? -6.437 -4.864 -3.440 1.00 84.69 107 LYS A O 1
ATOM 846 N N . CYS A 1 108 ? -5.097 -3.458 -4.557 1.00 91.56 108 CYS A N 1
ATOM 847 C CA . CYS A 1 108 ? -5.918 -3.414 -5.777 1.00 91.56 108 CYS A CA 1
ATOM 848 C C . CYS A 1 108 ? -5.307 -4.161 -6.973 1.00 91.56 108 CYS A C 1
ATOM 850 O O . CYS A 1 108 ? -5.864 -4.116 -8.061 1.00 91.56 108 CYS A O 1
ATOM 852 N N . GLY A 1 109 ? -4.128 -4.768 -6.822 1.00 93.75 109 GLY A N 1
ATOM 853 C CA . GLY A 1 109 ? -3.424 -5.473 -7.899 1.00 93.75 109 GLY A CA 1
ATOM 854 C C . GLY A 1 109 ? -2.760 -4.572 -8.947 1.00 93.75 109 GLY A C 1
ATOM 855 O O . GLY A 1 109 ? -1.979 -5.060 -9.755 1.00 93.75 109 GLY A O 1
ATOM 856 N N . HIS A 1 110 ? -3.009 -3.258 -8.938 1.00 96.00 110 HIS A N 1
ATOM 857 C CA . HIS A 1 110 ? -2.469 -2.346 -9.948 1.00 96.00 110 HIS A CA 1
ATOM 858 C C . HIS A 1 110 ? -0.934 -2.368 -9.999 1.00 96.00 110 HIS A C 1
ATOM 860 O O . HIS A 1 110 ? -0.281 -2.218 -8.965 1.00 96.00 110 HIS A O 1
ATOM 866 N N . VAL A 1 111 ? -0.361 -2.496 -11.198 1.00 95.38 111 VAL A N 1
ATOM 867 C CA . VAL A 1 111 ? 1.090 -2.508 -11.438 1.00 95.38 111 VAL A CA 1
ATOM 868 C C . VAL A 1 111 ? 1.511 -1.209 -12.122 1.00 95.38 111 VAL A C 1
ATOM 870 O O . VAL A 1 111 ? 0.889 -0.795 -13.096 1.00 95.38 111 VAL A O 1
ATOM 873 N N . TRP A 1 112 ? 2.576 -0.565 -11.642 1.00 94.12 112 TRP A N 1
ATOM 874 C CA . TRP A 1 112 ? 3.117 0.657 -12.247 1.00 94.12 112 TRP A CA 1
ATOM 875 C C . TRP A 1 112 ? 4.643 0.720 -12.182 1.00 94.12 112 TRP A C 1
ATOM 877 O O . TRP A 1 112 ? 5.285 0.075 -11.354 1.00 94.12 112 TRP A O 1
ATOM 887 N N . GLU A 1 113 ? 5.239 1.545 -13.042 1.00 90.31 113 GLU A N 1
ATOM 888 C CA . GLU A 1 113 ? 6.672 1.842 -13.003 1.00 90.31 113 GLU A CA 1
ATOM 889 C C . GLU A 1 113 ? 6.951 3.099 -12.174 1.00 90.31 113 GLU A C 1
ATOM 891 O O . GLU A 1 113 ? 6.311 4.142 -12.349 1.00 90.31 113 GLU A O 1
ATOM 896 N N . LYS A 1 114 ? 7.936 3.035 -11.271 1.00 87.81 1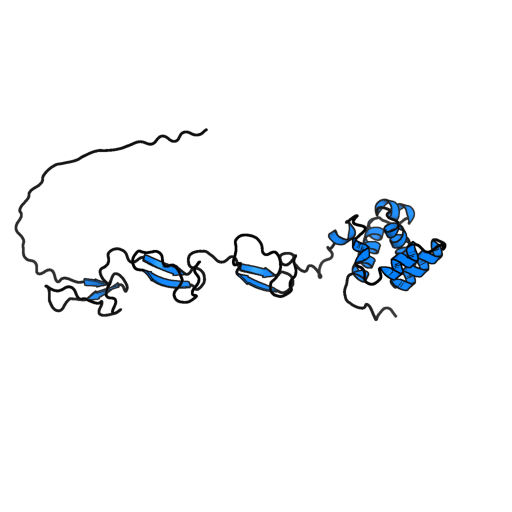14 LYS A N 1
ATOM 897 C CA . LYS A 1 114 ? 8.326 4.216 -10.492 1.00 87.81 114 LYS A CA 1
ATOM 898 C C . LYS A 1 114 ? 9.149 5.195 -11.340 1.00 87.81 114 LYS A C 1
ATOM 900 O O . LYS A 1 114 ? 10.109 4.817 -12.010 1.00 87.81 114 LYS A O 1
ATOM 905 N N . LYS A 1 115 ? 8.792 6.484 -11.281 1.00 81.94 115 LYS A N 1
ATOM 906 C CA . LYS A 1 115 ? 9.509 7.562 -11.994 1.00 81.94 115 LYS A CA 1
ATOM 907 C C . LYS A 1 115 ? 10.789 8.004 -11.269 1.00 81.94 115 LYS A C 1
ATOM 909 O O . LYS A 1 115 ? 11.784 8.313 -11.921 1.00 81.94 115 LYS A O 1
ATOM 914 N N . LYS A 1 116 ? 10.764 8.031 -9.932 1.00 82.81 116 LYS A N 1
ATOM 915 C CA . LYS A 1 116 ? 11.858 8.490 -9.056 1.00 82.81 116 LYS A CA 1
ATOM 916 C C . LYS A 1 116 ? 12.457 7.324 -8.259 1.00 82.81 116 LYS A C 1
ATOM 918 O O . LYS A 1 116 ? 11.839 6.263 -8.150 1.00 82.81 116 LYS A O 1
ATOM 923 N N . SER A 1 117 ? 13.667 7.518 -7.737 1.00 81.00 117 SER A N 1
ATOM 924 C CA . SER A 1 117 ? 14.242 6.640 -6.712 1.00 81.00 117 SER A CA 1
ATOM 925 C C . SER A 1 117 ? 13.383 6.678 -5.437 1.00 81.00 117 SER A C 1
ATOM 927 O O . SER A 1 117 ? 12.629 7.626 -5.217 1.00 81.00 117 SER A O 1
ATOM 929 N N . GLY A 1 118 ? 13.464 5.620 -4.628 1.00 85.62 118 GLY A N 1
ATOM 930 C CA . GLY A 1 118 ? 12.658 5.454 -3.413 1.00 85.62 118 GLY A CA 1
ATOM 931 C C . GLY A 1 118 ? 11.361 4.659 -3.601 1.00 85.62 118 GLY A C 1
ATOM 932 O O . GLY A 1 118 ? 11.061 4.141 -4.684 1.00 85.62 118 GLY A O 1
ATOM 933 N N . THR A 1 119 ? 10.621 4.526 -2.503 1.00 87.56 119 THR A N 1
ATOM 934 C CA . THR A 1 119 ? 9.327 3.838 -2.405 1.00 87.56 119 THR A CA 1
ATOM 935 C C . THR A 1 119 ? 8.182 4.826 -2.670 1.00 87.56 119 THR A C 1
ATOM 937 O O . THR A 1 119 ? 8.162 5.912 -2.087 1.00 87.56 119 THR A O 1
ATOM 940 N N . PRO A 1 120 ? 7.214 4.502 -3.551 1.00 91.12 120 PRO A N 1
ATOM 941 C CA . PRO A 1 120 ? 6.026 5.331 -3.750 1.00 91.12 120 PRO A CA 1
ATOM 942 C C . PRO A 1 120 ? 5.283 5.608 -2.436 1.00 91.12 120 PRO A C 1
ATOM 944 O O . PRO A 1 120 ? 5.079 4.697 -1.642 1.00 91.12 120 PRO A O 1
ATOM 947 N N . LYS A 1 121 ? 4.818 6.848 -2.231 1.00 92.56 121 LYS A N 1
ATOM 948 C CA . LYS A 1 121 ? 4.021 7.204 -1.041 1.00 92.56 121 LYS A CA 1
ATOM 949 C C . LYS A 1 121 ? 2.612 6.606 -1.060 1.00 92.56 121 LYS A C 1
ATOM 951 O O . LYS A 1 121 ? 2.064 6.330 -0.005 1.00 92.56 121 LYS A O 1
ATOM 956 N N . LYS A 1 122 ? 2.009 6.445 -2.245 1.00 94.12 122 LYS A N 1
ATOM 957 C CA . LYS A 1 122 ? 0.659 5.887 -2.407 1.00 94.12 122 LYS A CA 1
ATOM 958 C C . LYS A 1 122 ? 0.461 5.206 -3.757 1.00 94.12 122 LYS A C 1
ATOM 960 O O . LYS A 1 122 ? 1.146 5.541 -4.725 1.00 94.12 122 LYS A O 1
ATOM 965 N N . CYS A 1 123 ? -0.506 4.293 -3.829 1.00 94.50 123 CYS A N 1
ATOM 966 C CA . CYS A 1 123 ? -0.944 3.695 -5.088 1.00 94.50 123 CYS A CA 1
ATOM 967 C C . CYS A 1 123 ? -1.552 4.770 -6.013 1.00 94.50 123 CYS A C 1
ATOM 969 O O . CYS A 1 123 ? -2.396 5.549 -5.562 1.00 94.50 123 CYS A O 1
ATOM 971 N N . PRO A 1 124 ? -1.186 4.828 -7.306 1.00 95.38 124 PRO A N 1
ATOM 972 C CA . PRO A 1 124 ? -1.764 5.800 -8.232 1.00 95.38 124 PRO A CA 1
ATOM 973 C C . PRO A 1 124 ? -3.238 5.518 -8.556 1.00 95.38 124 PRO A C 1
ATOM 975 O O . PRO A 1 124 ? -3.960 6.473 -8.842 1.00 95.38 124 PRO A O 1
ATOM 978 N N . LEU A 1 125 ? -3.684 4.259 -8.456 1.00 93.62 125 LEU A N 1
ATOM 979 C CA . LEU A 1 125 ? -5.065 3.848 -8.715 1.00 93.62 125 LEU A CA 1
ATOM 980 C C . LEU A 1 125 ? -5.947 4.023 -7.466 1.00 93.62 125 LEU A C 1
ATOM 982 O O . LEU A 1 125 ? -6.698 4.987 -7.386 1.00 93.62 125 LEU A O 1
ATOM 986 N N . CYS A 1 126 ? -5.794 3.172 -6.444 1.00 92.75 126 CYS A N 1
ATOM 987 C CA . CYS A 1 126 ? -6.655 3.188 -5.249 1.00 92.75 126 CYS A CA 1
ATOM 988 C C . CYS A 1 126 ? -6.280 4.235 -4.185 1.00 92.75 126 CYS A C 1
ATOM 990 O O . CYS A 1 126 ? -6.887 4.279 -3.121 1.00 92.75 126 CYS A O 1
ATOM 992 N N . LYS A 1 127 ? -5.230 5.035 -4.419 1.00 91.62 127 LYS A N 1
ATOM 993 C CA . LYS A 1 127 ? -4.725 6.079 -3.502 1.00 91.62 127 LYS A CA 1
ATOM 994 C C . LYS A 1 127 ? -4.280 5.600 -2.112 1.00 91.62 127 LYS A C 1
ATOM 996 O O . LYS A 1 127 ? -3.924 6.436 -1.287 1.00 91.62 127 LYS A O 1
ATOM 1001 N N . SER A 1 128 ? -4.202 4.290 -1.860 1.00 86.31 128 SER A N 1
ATOM 1002 C CA . SER A 1 128 ? -3.756 3.759 -0.567 1.00 86.31 128 SER A CA 1
ATOM 1003 C C . SER A 1 128 ? -2.282 4.065 -0.289 1.00 86.31 128 SER A C 1
ATOM 1005 O O . SER A 1 128 ? -1.425 3.803 -1.138 1.00 86.31 128 SER A O 1
ATOM 1007 N N . TYR A 1 129 ? -1.989 4.567 0.912 1.00 87.75 129 TYR A N 1
ATOM 1008 C CA . TYR A 1 129 ? -0.625 4.775 1.412 1.00 87.75 129 TYR A CA 1
ATOM 1009 C C . TYR A 1 129 ? 0.092 3.452 1.725 1.00 87.75 129 TYR A C 1
ATOM 1011 O O . TYR A 1 129 ? 1.292 3.328 1.514 1.00 87.75 129 TYR A O 1
ATOM 1019 N N . TYR A 1 130 ? -0.665 2.423 2.105 1.00 89.06 130 TYR A N 1
ATOM 1020 C CA . TYR A 1 130 ? -0.169 1.093 2.475 1.00 89.06 130 TYR A CA 1
ATOM 1021 C C . TYR A 1 130 ? -0.260 0.106 1.306 1.00 89.06 130 TYR A C 1
ATOM 1023 O O . TYR A 1 130 ? -0.750 -1.012 1.437 1.00 89.06 130 TYR A O 1
ATOM 1031 N N . TRP A 1 131 ? 0.128 0.547 0.111 1.00 92.69 131 TRP A N 1
ATOM 1032 C CA . TRP A 1 131 ? -0.048 -0.222 -1.124 1.00 92.69 131 TRP A CA 1
ATOM 1033 C C . TRP A 1 131 ? 0.851 -1.459 -1.206 1.00 92.69 131 TRP A C 1
ATOM 1035 O O . TRP A 1 131 ? 0.539 -2.364 -1.971 1.00 92.69 131 TRP A O 1
ATOM 1045 N N . ASN A 1 132 ? 1.965 -1.487 -0.479 1.00 90.44 132 ASN A N 1
ATOM 1046 C CA . ASN A 1 132 ? 2.922 -2.594 -0.428 1.00 90.44 132 ASN A CA 1
ATOM 1047 C C . ASN A 1 132 ? 2.560 -3.648 0.625 1.00 90.44 132 ASN A C 1
ATOM 1049 O O . ASN A 1 132 ? 3.215 -4.685 0.683 1.00 90.44 132 ASN A O 1
ATOM 1053 N N . ILE A 1 133 ? 1.530 -3.391 1.432 1.00 84.44 133 ILE A N 1
ATOM 1054 C CA . ILE A 1 133 ? 1.033 -4.315 2.445 1.00 84.44 133 ILE A CA 1
ATOM 1055 C C . ILE A 1 133 ? -0.135 -5.094 1.823 1.00 84.44 133 ILE A C 1
ATOM 1057 O O . ILE A 1 133 ? -1.066 -4.461 1.306 1.00 84.44 133 ILE A O 1
ATOM 1061 N N . PRO A 1 134 ? -0.083 -6.439 1.785 1.00 77.25 134 PRO A N 1
ATOM 1062 C CA . PRO A 1 134 ? -1.202 -7.248 1.325 1.00 77.25 134 PRO A CA 1
ATOM 1063 C C . PRO A 1 134 ? -2.477 -6.903 2.072 1.00 77.25 134 PRO A C 1
ATOM 1065 O O . PRO A 1 134 ? -2.463 -6.637 3.269 1.00 77.25 134 PRO A O 1
ATOM 1068 N N . ASN A 1 135 ? -3.583 -6.873 1.328 1.00 64.56 135 ASN A N 1
ATOM 1069 C CA . ASN A 1 135 ? -4.906 -6.825 1.921 1.00 64.56 135 ASN A CA 1
ATOM 1070 C C . ASN A 1 135 ? -5.167 -8.195 2.556 1.00 64.56 135 ASN A C 1
ATOM 1072 O O . ASN A 1 135 ? -5.856 -9.028 1.979 1.00 64.56 135 ASN A O 1
ATOM 1076 N N . THR A 1 136 ? -4.554 -8.463 3.706 1.00 54.69 136 THR A N 1
ATOM 1077 C CA . THR A 1 136 ? -4.743 -9.671 4.520 1.00 54.69 136 THR A CA 1
ATOM 1078 C C . THR A 1 136 ? -6.109 -9.656 5.207 1.00 54.69 136 THR A C 1
ATOM 1080 O O . THR A 1 136 ? -6.247 -10.033 6.362 1.00 54.69 136 THR A O 1
ATOM 1083 N N . ALA A 1 137 ? -7.149 -9.268 4.469 1.00 48.78 137 ALA A N 1
ATOM 1084 C CA . ALA A 1 137 ? -8.545 -9.421 4.851 1.00 48.78 137 ALA A CA 1
ATOM 1085 C C . ALA A 1 137 ? -9.046 -10.864 4.639 1.00 48.78 137 ALA A C 1
ATOM 1087 O O . ALA A 1 137 ? -10.243 -11.088 4.514 1.00 48.78 137 ALA A O 1
ATOM 1088 N N . SER A 1 138 ? -8.144 -11.847 4.593 1.00 48.41 138 SER A N 1
ATOM 1089 C CA . SER A 1 138 ? -8.518 -13.258 4.688 1.00 48.41 138 SER A CA 1
ATOM 1090 C C . SER A 1 138 ? -7.791 -14.027 5.787 1.00 48.41 138 SER A C 1
ATOM 1092 O O . SER A 1 138 ? -8.098 -15.197 5.956 1.00 48.41 138 SER A O 1
ATOM 1094 N N . ILE A 1 139 ? -6.873 -13.424 6.558 1.00 46.44 139 ILE A N 1
ATOM 1095 C CA . ILE A 1 139 ? -6.297 -14.092 7.738 1.00 46.44 139 ILE A CA 1
ATOM 1096 C C . ILE A 1 139 ? -5.997 -13.051 8.830 1.00 46.44 139 ILE A C 1
ATOM 1098 O O . ILE A 1 139 ? -4.907 -12.488 8.881 1.00 46.44 139 ILE A O 1
ATOM 1102 N N . LEU A 1 140 ? -6.988 -12.791 9.686 1.00 44.50 140 LEU A N 1
ATOM 1103 C CA . LEU A 1 140 ? -6.828 -12.709 11.150 1.00 44.50 140 LEU A CA 1
ATOM 1104 C C . LEU A 1 140 ? -5.737 -11.809 11.764 1.00 44.50 140 LEU A C 1
ATOM 1106 O O . LEU A 1 140 ? -5.333 -12.075 12.883 1.00 44.50 140 LEU A O 1
ATOM 1110 N N . ASN A 1 141 ? -5.221 -10.767 11.112 1.00 42.66 141 ASN A N 1
ATOM 1111 C CA . ASN A 1 141 ? -4.144 -9.982 11.726 1.00 42.66 141 ASN A CA 1
ATOM 1112 C C . ASN A 1 141 ? -4.207 -8.503 11.363 1.00 42.66 141 ASN A C 1
ATOM 1114 O O . ASN A 1 141 ? -3.444 -8.002 10.536 1.00 42.66 141 ASN A O 1
ATOM 1118 N N . ASN A 1 142 ? -5.082 -7.783 12.060 1.00 42.06 142 ASN A N 1
ATOM 1119 C CA . ASN A 1 142 ? -4.869 -6.367 12.319 1.00 42.06 142 ASN A CA 1
ATOM 1120 C C . ASN A 1 142 ? -4.665 -6.121 13.825 1.00 42.06 142 ASN A C 1
ATOM 1122 O O . ASN A 1 142 ? -5.449 -5.394 14.425 1.00 42.06 142 ASN A O 1
ATOM 1126 N N . PRO A 1 143 ? -3.598 -6.658 14.453 1.00 45.22 143 PRO A N 1
ATOM 1127 C CA . PRO A 1 143 ? -3.274 -6.269 15.824 1.00 45.22 143 PRO A CA 1
ATOM 1128 C C . PRO A 1 143 ? -2.887 -4.776 15.905 1.00 45.22 143 PRO A C 1
ATOM 1130 O O . PRO A 1 143 ? -2.974 -4.151 16.953 1.00 45.22 143 PRO A O 1
ATOM 1133 N N . SER A 1 144 ? -2.507 -4.135 14.791 1.00 44.22 144 SER A N 1
ATOM 1134 C CA . SER A 1 144 ? -1.989 -2.758 14.806 1.00 44.22 144 SER A CA 1
ATOM 1135 C C . SER A 1 144 ? -3.054 -1.657 14.953 1.00 44.22 144 SER A C 1
ATOM 1137 O O . SER A 1 144 ? -2.687 -0.492 15.163 1.00 44.22 144 SER A O 1
ATOM 1139 N N . LEU A 1 145 ? -4.350 -1.965 14.836 1.00 46.72 145 LEU A N 1
ATOM 1140 C CA . LEU A 1 145 ? -5.393 -1.014 15.242 1.00 46.72 145 LEU A CA 1
ATOM 1141 C C . LEU A 1 145 ? -5.682 -1.092 16.746 1.00 46.72 145 LEU A C 1
ATOM 1143 O O . LEU A 1 145 ? -5.754 -0.030 17.362 1.00 46.72 145 LEU A O 1
ATOM 1147 N N . VAL A 1 146 ? -5.629 -2.307 17.289 1.00 48.94 146 VAL A N 1
ATOM 1148 C CA . VAL A 1 146 ? -6.068 -2.747 18.623 1.00 48.94 146 VAL A CA 1
ATOM 1149 C C . VAL A 1 146 ? -5.107 -2.334 19.747 1.00 48.94 146 VAL A C 1
ATOM 1151 O O . VAL A 1 146 ? -5.520 -2.106 20.879 1.00 48.94 146 VAL A O 1
ATOM 1154 N N . PHE A 1 147 ? -3.811 -2.179 19.444 1.00 47.50 147 PHE A N 1
ATOM 1155 C CA . PHE A 1 147 ? -2.764 -1.901 20.448 1.00 47.50 147 PHE A CA 1
ATOM 1156 C C . PHE A 1 147 ? -2.186 -0.478 20.411 1.00 47.50 147 PHE A C 1
ATOM 1158 O O . PHE A 1 147 ? -1.075 -0.238 20.881 1.00 47.50 147 PHE A O 1
ATOM 1165 N N . SER A 1 148 ? -2.883 0.488 19.815 1.00 51.03 148 SER A N 1
ATOM 1166 C CA . SER A 1 148 ? -2.419 1.878 19.855 1.00 51.03 148 SER A CA 1
ATOM 1167 C C . SER A 1 148 ? -3.131 2.629 20.963 1.00 51.03 148 SER A C 1
ATOM 1169 O O . SER A 1 148 ? -4.307 2.936 20.813 1.00 51.03 148 SER A O 1
ATOM 1171 N N . ASN A 1 149 ? -2.386 3.064 21.977 1.00 55.50 149 ASN A N 1
ATOM 1172 C CA . ASN A 1 149 ? -2.850 3.985 23.028 1.00 55.50 149 ASN A CA 1
ATOM 1173 C C . ASN A 1 149 ? -3.198 5.402 22.505 1.00 55.50 149 ASN A C 1
ATOM 1175 O O . ASN A 1 149 ? -3.180 6.370 23.260 1.00 55.50 149 ASN A O 1
ATOM 1179 N N . ASP A 1 150 ? -3.463 5.570 21.204 1.00 59.97 150 ASP A N 1
ATOM 1180 C CA . ASP A 1 150 ? -3.821 6.872 20.645 1.00 59.97 150 ASP A CA 1
ATOM 1181 C C . ASP A 1 150 ? -5.330 7.057 20.777 1.00 59.97 150 ASP A C 1
ATOM 1183 O O . ASP A 1 150 ? -6.113 6.576 19.953 1.00 59.97 150 ASP A O 1
ATOM 1187 N N . SER A 1 151 ? -5.724 7.802 21.807 1.00 55.22 151 SER A N 1
ATOM 1188 C CA . SER A 1 151 ? -7.101 8.234 22.047 1.00 55.22 151 SER A CA 1
ATOM 1189 C C . SER A 1 151 ? -7.715 8.959 20.843 1.00 55.22 151 SER A C 1
ATOM 1191 O O . SER A 1 151 ? -8.926 9.078 20.731 1.00 55.22 151 SER A O 1
ATOM 1193 N N . ARG A 1 152 ? -6.937 9.409 19.854 1.00 60.62 152 ARG A N 1
ATOM 1194 C CA . ARG A 1 152 ? -7.513 10.012 18.645 1.00 60.62 152 ARG A CA 1
ATOM 1195 C C . ARG A 1 152 ? -8.099 8.998 17.661 1.00 60.62 152 ARG A C 1
ATOM 1197 O O . ARG A 1 152 ? -8.764 9.412 16.716 1.00 60.62 152 ARG A O 1
ATOM 1204 N N . LYS A 1 153 ? -7.905 7.689 17.855 1.00 66.69 153 LYS A N 1
ATOM 1205 C CA . LYS A 1 153 ? -8.450 6.661 16.950 1.00 66.69 153 LYS A CA 1
ATOM 1206 C C . LYS A 1 153 ? -9.962 6.488 17.061 1.00 66.69 153 LYS A C 1
ATOM 1208 O O . LYS A 1 153 ? -10.625 6.376 16.030 1.00 66.69 153 LYS A O 1
ATOM 1213 N N . TRP A 1 154 ? -10.527 6.548 18.268 1.00 63.47 154 TRP A N 1
ATOM 1214 C CA . TRP A 1 154 ? -11.983 6.476 18.447 1.00 63.47 154 TRP A CA 1
ATOM 1215 C C . TRP A 1 154 ? -12.699 7.715 17.887 1.00 63.47 154 TRP A C 1
ATOM 1217 O O . TRP A 1 154 ? -13.872 7.650 17.530 1.00 63.47 154 TRP A O 1
ATOM 1227 N N . LEU A 1 155 ? -11.975 8.826 17.681 1.00 61.31 155 LEU A N 1
ATOM 1228 C CA . LEU A 1 155 ? -12.492 10.022 17.001 1.00 61.31 155 LEU A CA 1
ATOM 1229 C C . LEU A 1 155 ? -12.821 9.798 15.513 1.00 61.31 155 LEU A C 1
ATOM 1231 O O . LEU A 1 155 ? -13.372 10.706 14.884 1.00 61.31 155 LEU A O 1
ATOM 1235 N N . MET A 1 156 ? -12.459 8.644 14.948 1.00 69.31 156 MET A N 1
ATOM 1236 C CA . MET A 1 156 ? -12.665 8.303 13.539 1.00 69.31 156 MET A CA 1
ATOM 1237 C C . MET A 1 156 ? -13.759 7.252 13.316 1.00 69.31 156 MET A C 1
ATOM 1239 O O . MET A 1 156 ? -14.026 6.916 12.162 1.00 69.31 156 MET A O 1
ATOM 1243 N N . THR A 1 157 ? -14.385 6.721 14.372 1.00 78.56 157 THR A N 1
ATOM 1244 C CA . THR A 1 157 ? -15.491 5.767 14.212 1.00 78.56 157 THR A CA 1
ATOM 1245 C C . THR A 1 157 ? -16.767 6.501 13.775 1.00 78.56 157 THR A C 1
ATOM 1247 O O . THR A 1 157 ? -16.987 7.652 14.170 1.00 78.56 157 THR A O 1
ATOM 1250 N N . PRO A 1 158 ? -17.641 5.863 12.974 1.00 80.00 158 PRO A N 1
ATOM 1251 C CA . PRO A 1 158 ? -18.922 6.461 12.593 1.00 80.00 158 PRO A CA 1
ATOM 1252 C C . PRO A 1 158 ? -19.841 6.710 13.801 1.00 80.00 158 PRO A C 1
ATOM 1254 O O . PRO A 1 158 ? -20.652 7.626 13.753 1.00 80.00 158 PRO A O 1
ATOM 1257 N N . TYR A 1 159 ? -19.653 5.960 14.892 1.00 83.75 159 TYR A N 1
ATOM 1258 C CA . TYR A 1 159 ? -20.420 6.044 16.142 1.00 83.75 159 TYR A CA 1
ATOM 1259 C C . TYR A 1 159 ? -19.773 6.938 17.210 1.00 83.75 159 TYR A C 1
ATOM 1261 O O . TYR A 1 159 ? -20.102 6.852 18.395 1.00 83.75 159 TYR A O 1
ATOM 1269 N N . ARG A 1 160 ? -18.794 7.770 16.830 1.00 85.19 160 ARG A N 1
ATOM 1270 C CA . ARG A 1 160 ? -18.029 8.597 17.774 1.00 85.19 160 ARG A CA 1
ATOM 1271 C C . ARG A 1 160 ? -18.935 9.439 18.665 1.00 85.19 160 ARG A C 1
ATOM 1273 O O . ARG A 1 160 ? -18.657 9.581 19.852 1.00 85.19 160 ARG A O 1
ATOM 1280 N N . ARG A 1 161 ? -19.951 10.080 18.082 1.00 85.44 161 ARG A N 1
ATOM 1281 C CA . ARG A 1 161 ? -20.786 11.046 18.805 1.00 85.44 161 ARG A CA 1
ATOM 1282 C C . ARG A 1 161 ? -21.613 10.334 19.871 1.00 85.44 161 ARG A C 1
ATOM 1284 O O . ARG A 1 161 ? -21.709 10.825 20.989 1.00 85.44 161 ARG A O 1
ATOM 1291 N N . GLU A 1 162 ? -22.156 9.179 19.520 1.00 93.19 162 GLU A N 1
ATOM 1292 C CA . GLU A 1 162 ? -22.981 8.326 20.360 1.00 93.19 162 GLU A CA 1
ATOM 1293 C C . GLU A 1 162 ? -22.147 7.711 21.486 1.00 93.19 162 GLU A C 1
ATOM 1295 O O . GLU A 1 162 ? -22.492 7.885 22.650 1.00 93.19 162 GLU A O 1
ATOM 1300 N N . LEU A 1 163 ? -21.005 7.089 21.166 1.00 90.81 163 LEU A N 1
ATOM 1301 C CA . LEU A 1 163 ? -20.103 6.511 22.170 1.00 90.81 163 LEU A CA 1
ATOM 1302 C C . LEU A 1 163 ? -19.580 7.573 23.143 1.00 90.81 163 LEU A C 1
ATOM 1304 O O . LEU A 1 163 ? -19.602 7.360 24.351 1.00 90.81 163 LEU A O 1
ATOM 1308 N N . PHE A 1 164 ? -19.175 8.745 22.642 1.00 89.88 164 PHE A N 1
ATOM 1309 C CA . PHE A 1 164 ? -18.746 9.850 23.501 1.00 89.88 164 PHE A CA 1
ATOM 1310 C C . PHE A 1 164 ? -19.885 10.361 24.393 1.00 89.88 164 PHE A C 1
ATOM 1312 O O . PHE A 1 164 ? -19.650 10.691 25.554 1.00 89.88 164 PHE A O 1
ATOM 1319 N N . GLY A 1 165 ? -21.114 10.409 23.870 1.00 91.88 165 GLY A N 1
ATOM 1320 C CA . GLY A 1 165 ? -22.302 10.748 24.650 1.00 91.88 165 GLY A CA 1
ATOM 1321 C C . GLY A 1 165 ? -22.557 9.747 25.776 1.00 91.88 165 GLY A C 1
ATOM 1322 O O . GLY A 1 165 ? -22.762 10.160 26.911 1.00 91.88 165 GLY A O 1
ATOM 1323 N N . ILE A 1 166 ? -22.464 8.445 25.487 1.00 94.69 166 ILE A N 1
ATOM 1324 C CA . ILE A 1 166 ? -22.642 7.379 26.482 1.00 94.69 166 ILE A CA 1
ATOM 1325 C C . ILE A 1 166 ? -21.551 7.445 27.561 1.00 94.69 166 ILE A C 1
ATOM 1327 O O . ILE A 1 166 ? -21.853 7.384 28.751 1.00 94.69 166 ILE A O 1
ATOM 1331 N N . MET A 1 167 ? -20.284 7.612 27.169 1.00 93.00 167 MET A N 1
ATOM 1332 C CA . MET A 1 167 ? -19.162 7.65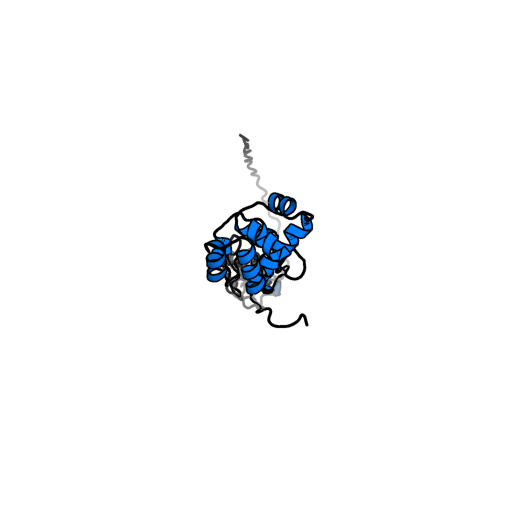9 28.114 1.00 93.00 167 MET A CA 1
ATOM 1333 C C . MET A 1 167 ? -19.271 8.826 29.100 1.00 93.00 167 MET A C 1
ATOM 1335 O O . MET A 1 167 ? -19.031 8.637 30.294 1.00 93.00 167 MET A O 1
ATOM 1339 N N . ASN A 1 168 ? -19.657 10.012 28.620 1.00 93.00 168 ASN A N 1
ATOM 1340 C CA . ASN A 1 168 ? -19.749 11.222 29.443 1.00 93.00 168 ASN A CA 1
ATOM 1341 C C . ASN A 1 168 ? -21.125 11.429 30.095 1.00 93.00 168 ASN A C 1
ATOM 1343 O O . ASN A 1 168 ? -21.317 12.431 30.779 1.00 93.00 168 ASN A O 1
ATOM 1347 N N . ALA A 1 169 ? -22.083 10.522 29.892 1.00 95.50 169 ALA A N 1
ATOM 1348 C CA . ALA A 1 169 ? -23.378 10.608 30.552 1.00 95.50 169 ALA A CA 1
ATOM 1349 C C . ALA A 1 169 ? -23.236 10.425 32.075 1.00 95.50 169 ALA A C 1
ATOM 1351 O O . ALA A 1 169 ? -22.504 9.545 32.547 1.00 95.50 169 ALA A O 1
ATOM 1352 N N . GLU A 1 170 ? -23.976 11.235 32.837 1.00 96.69 170 GLU A N 1
ATOM 1353 C CA . GLU A 1 170 ? -24.128 11.122 34.294 1.00 96.69 170 GLU A CA 1
ATOM 1354 C C . GLU A 1 170 ? -25.122 10.000 34.645 1.00 96.69 170 GLU A C 1
ATOM 1356 O O . GLU A 1 170 ? -26.188 10.231 35.209 1.00 96.69 170 GLU A O 1
ATOM 1361 N N . CYS A 1 171 ? -24.797 8.770 34.252 1.00 96.69 171 CYS A N 1
ATOM 1362 C CA . CYS A 1 171 ? -25.590 7.574 34.534 1.00 96.69 171 CYS A CA 1
ATOM 1363 C C . CYS A 1 171 ? -24.720 6.452 35.116 1.00 96.69 171 CYS A C 1
ATOM 1365 O O . CYS A 1 171 ? -23.486 6.535 35.143 1.00 96.69 171 CYS A O 1
ATOM 1367 N N . SER A 1 172 ? -25.367 5.402 35.620 1.00 97.81 172 SER A N 1
ATOM 1368 C CA . SER A 1 172 ? -24.685 4.250 36.209 1.00 97.81 172 SER A CA 1
ATOM 1369 C C . SER A 1 172 ? -23.875 3.466 35.165 1.00 97.81 172 SER A C 1
ATOM 1371 O O . SER A 1 172 ? -24.178 3.481 33.970 1.00 97.81 172 SER A O 1
ATOM 1373 N N . LYS A 1 173 ? -22.856 2.713 35.614 1.00 96.81 173 LYS A N 1
ATOM 1374 C CA . LYS A 1 173 ? -22.071 1.817 34.738 1.00 96.81 173 LYS A CA 1
ATOM 1375 C C . LYS A 1 173 ? -22.985 0.865 33.954 1.00 96.81 173 LYS A C 1
ATOM 1377 O O . LYS A 1 173 ? -22.775 0.662 32.764 1.00 96.81 173 LYS A O 1
ATOM 1382 N N . HIS A 1 174 ? -24.013 0.324 34.607 1.00 97.69 174 HIS A N 1
ATOM 1383 C CA . HIS A 1 174 ? -24.968 -0.604 34.002 1.00 97.69 174 HIS A CA 1
ATOM 1384 C C . HIS A 1 174 ? -25.708 0.017 32.807 1.00 97.69 174 HIS A C 1
ATOM 1386 O O . HIS A 1 174 ? -25.747 -0.572 31.731 1.00 97.69 174 HIS A O 1
ATOM 1392 N N . GLU A 1 175 ? -26.212 1.244 32.953 1.00 97.94 175 GLU A N 1
ATOM 1393 C CA . GLU A 1 175 ? -26.910 1.955 31.870 1.00 97.94 175 GLU A CA 1
ATOM 1394 C C . GLU A 1 175 ? -25.981 2.264 30.685 1.00 97.94 175 GLU A C 1
ATOM 1396 O O . GLU A 1 175 ? -26.404 2.219 29.524 1.00 97.94 175 GLU A O 1
ATOM 1401 N N . LYS A 1 176 ? -24.694 2.536 30.948 1.00 97.56 176 LYS A N 1
ATOM 1402 C CA . LYS A 1 176 ? -23.685 2.700 29.887 1.00 97.56 176 LYS A CA 1
ATOM 1403 C C . LYS A 1 176 ? -23.461 1.399 29.122 1.00 97.56 176 LYS A C 1
ATOM 1405 O O . LYS A 1 176 ? -23.427 1.423 27.893 1.00 97.56 176 LYS A O 1
ATOM 1410 N N . VAL A 1 177 ? -23.353 0.274 29.832 1.00 97.50 177 VAL A N 1
ATOM 1411 C CA . VAL A 1 177 ? -23.204 -1.062 29.233 1.00 97.50 177 VAL A CA 1
ATOM 1412 C C . VAL A 1 177 ? -24.405 -1.405 28.349 1.00 97.50 177 VAL A C 1
ATOM 1414 O O . VAL A 1 177 ? -24.212 -1.785 27.195 1.00 97.50 177 VAL A O 1
ATOM 1417 N N . GLU A 1 178 ? -25.635 -1.196 28.826 1.00 98.00 178 GLU A N 1
ATOM 1418 C CA . GLU A 1 178 ? -26.850 -1.417 28.025 1.00 98.00 178 GLU A CA 1
ATOM 1419 C C . GLU A 1 178 ? -26.894 -0.524 26.778 1.00 98.00 178 GLU A C 1
ATOM 1421 O O . GLU A 1 178 ? -27.257 -0.972 25.686 1.00 98.00 178 GLU A O 1
ATOM 1426 N N . SER A 1 179 ? -26.479 0.737 26.916 1.00 97.38 179 SER A N 1
ATOM 1427 C CA . SER A 1 179 ? -26.436 1.684 25.801 1.00 97.38 179 SER A CA 1
ATOM 1428 C C . SER A 1 179 ? -25.423 1.267 24.730 1.00 97.38 179 SER A C 1
ATOM 1430 O O . SER A 1 179 ? -25.734 1.343 23.540 1.00 97.38 179 SER A O 1
ATOM 1432 N N . ILE A 1 180 ? -24.236 0.791 25.128 1.00 95.12 180 ILE A N 1
ATOM 1433 C CA . ILE A 1 180 ? -23.211 0.268 24.209 1.00 95.12 180 ILE A CA 1
ATOM 1434 C C . ILE A 1 180 ? -23.698 -1.016 23.535 1.00 95.12 180 ILE A C 1
ATOM 1436 O O . ILE A 1 180 ? -23.600 -1.125 22.312 1.00 95.12 180 ILE A O 1
ATOM 1440 N N . SER A 1 181 ? -24.282 -1.941 24.303 1.00 96.06 181 SER A N 1
ATOM 1441 C CA . SER A 1 181 ? -24.843 -3.197 23.788 1.00 96.06 181 SER A CA 1
ATOM 1442 C C . SER A 1 181 ? -25.861 -2.933 22.687 1.00 96.06 181 SER A C 1
ATOM 1444 O O . SER A 1 181 ? -25.754 -3.481 21.589 1.00 96.06 181 SER A O 1
ATOM 1446 N N . LYS A 1 182 ? -26.787 -1.999 22.928 1.00 96.38 182 LYS A N 1
ATOM 1447 C CA . LYS A 1 182 ? -27.797 -1.594 21.948 1.00 96.38 182 LYS A CA 1
ATOM 1448 C C . LYS A 1 182 ? -27.198 -0.882 20.733 1.00 96.38 182 LYS A C 1
ATOM 1450 O O . LYS A 1 182 ? -27.653 -1.113 19.616 1.00 96.38 182 LYS A O 1
ATOM 1455 N N . LEU A 1 183 ? -26.210 -0.008 20.935 1.00 93.88 183 LEU A N 1
ATOM 1456 C CA . LEU A 1 183 ? -25.583 0.765 19.859 1.00 93.88 183 LEU A CA 1
ATOM 1457 C C . LEU A 1 183 ? -24.775 -0.121 18.903 1.00 93.88 183 LEU A C 1
ATOM 1459 O O . LEU A 1 183 ? -24.827 0.076 17.690 1.00 93.88 183 LEU A O 1
ATOM 1463 N N . LEU A 1 184 ? -24.014 -1.068 19.455 1.00 91.75 184 LEU A N 1
ATOM 1464 C CA . LEU A 1 184 ? -23.078 -1.912 18.709 1.00 91.75 184 LEU A CA 1
ATOM 1465 C C . LEU A 1 184 ? -23.657 -3.284 18.353 1.00 91.75 184 LEU A C 1
ATOM 1467 O O . LEU A 1 184 ? -23.051 -4.009 17.563 1.00 91.75 184 LEU A O 1
ATOM 1471 N N . ASN A 1 185 ? -24.834 -3.618 18.890 1.00 93.38 185 ASN A N 1
ATOM 1472 C CA . ASN A 1 185 ? -25.485 -4.916 18.750 1.00 93.38 185 ASN A CA 1
ATOM 1473 C C . ASN A 1 185 ? -24.567 -6.077 19.181 1.00 93.38 185 ASN A C 1
ATOM 1475 O O . ASN A 1 185 ? -24.361 -7.038 18.435 1.00 93.38 185 ASN A O 1
ATOM 1479 N N . ILE A 1 186 ? -23.991 -5.939 20.376 1.00 94.12 186 ILE A N 1
ATOM 1480 C CA . ILE A 1 186 ? -23.119 -6.923 21.038 1.00 94.12 186 ILE A CA 1
ATOM 1481 C C . ILE A 1 186 ? -23.724 -7.318 22.385 1.00 94.12 186 ILE A C 1
ATOM 1483 O O . ILE A 1 186 ? -24.626 -6.634 22.881 1.00 94.12 186 ILE A O 1
ATOM 1487 N N . ASP A 1 187 ? -23.261 -8.411 22.986 1.00 96.00 187 ASP A N 1
ATOM 1488 C CA . ASP A 1 187 ? -23.825 -8.854 24.258 1.00 96.00 187 ASP A CA 1
ATOM 1489 C C . ASP A 1 187 ? -23.453 -7.910 25.430 1.00 96.00 187 ASP A C 1
ATOM 1491 O O . ASP A 1 187 ? -22.585 -7.034 25.323 1.00 96.00 187 ASP A O 1
ATOM 1495 N N . LEU A 1 188 ? -24.152 -8.043 26.565 1.00 96.94 188 LEU A N 1
ATOM 1496 C CA . LEU A 1 188 ? -23.935 -7.179 27.733 1.00 96.94 188 LEU A CA 1
ATOM 1497 C C . LEU A 1 188 ? -22.544 -7.373 28.355 1.00 96.94 188 LEU A C 1
ATOM 1499 O O . LEU A 1 188 ? -21.973 -6.418 28.880 1.00 96.94 188 LEU A O 1
ATOM 1503 N N . LYS A 1 189 ? -21.978 -8.582 28.291 1.00 96.12 189 LYS A N 1
ATOM 1504 C CA . LYS A 1 189 ? -20.666 -8.877 28.872 1.00 96.12 189 LYS A CA 1
ATOM 1505 C C . LYS A 1 189 ? -19.537 -8.332 27.996 1.00 96.12 189 LYS A C 1
ATOM 1507 O O . LYS A 1 189 ? -18.608 -7.719 28.512 1.00 96.12 189 LYS A O 1
ATOM 1512 N N . GLU A 1 190 ? -19.654 -8.470 26.683 1.00 95.69 190 GLU A N 1
ATOM 1513 C CA . GLU A 1 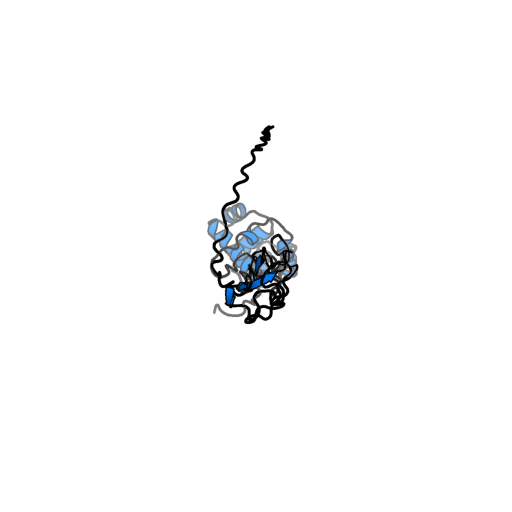190 ? -18.804 -7.863 25.663 1.00 95.69 190 GLU A CA 1
ATOM 1514 C C . GLU A 1 190 ? -18.836 -6.335 25.765 1.00 95.69 190 GLU A C 1
ATOM 1516 O O . GLU A 1 190 ? -17.797 -5.678 25.716 1.00 95.69 190 GLU A O 1
ATOM 1521 N N . SER A 1 191 ? -20.024 -5.765 25.982 1.00 96.25 191 SER A N 1
ATOM 1522 C CA . SER A 1 191 ? -20.203 -4.327 26.216 1.00 96.25 191 SER A CA 1
ATOM 1523 C C . SER A 1 191 ? -19.523 -3.854 27.495 1.00 96.25 191 SER A C 1
ATOM 1525 O O . SER A 1 191 ? -18.943 -2.771 27.509 1.00 96.25 191 SER A O 1
ATOM 1527 N N . GLU A 1 192 ? -19.568 -4.655 28.564 1.00 97.44 192 GLU A N 1
ATOM 1528 C CA . GLU A 1 192 ? -18.856 -4.360 29.808 1.00 97.44 192 GLU A CA 1
ATOM 1529 C C . GLU A 1 192 ? -17.338 -4.344 29.592 1.00 97.44 192 GLU A C 1
ATOM 1531 O O . GLU A 1 192 ? -16.679 -3.375 29.976 1.00 97.44 192 GLU A O 1
ATOM 1536 N N . VAL A 1 193 ? -16.799 -5.372 28.929 1.00 96.50 193 VAL A N 1
ATOM 1537 C CA . VAL A 1 193 ? -15.377 -5.457 28.554 1.00 96.50 193 VAL A CA 1
ATOM 1538 C C . VAL A 1 193 ? -14.966 -4.232 27.734 1.00 96.50 193 VAL A C 1
ATOM 1540 O O . VAL A 1 193 ? -13.959 -3.583 28.027 1.00 96.50 193 VAL A O 1
ATOM 1543 N N . TYR A 1 194 ? -15.767 -3.876 26.728 1.00 94.69 194 TYR A N 1
ATOM 1544 C CA . TYR A 1 194 ? -15.461 -2.760 25.840 1.00 94.69 194 TYR A CA 1
ATOM 1545 C C . TYR A 1 194 ? -15.561 -1.399 26.540 1.00 94.69 194 TYR A C 1
ATOM 1547 O O . TYR A 1 194 ? -14.729 -0.529 26.295 1.00 94.69 194 TYR A O 1
ATOM 1555 N N . LEU A 1 195 ? -16.522 -1.211 27.453 1.00 94.81 195 LEU A N 1
ATOM 1556 C CA . LEU A 1 195 ? -16.627 0.010 28.256 1.00 94.81 195 LEU A CA 1
ATOM 1557 C C . LEU A 1 195 ? -15.362 0.239 29.090 1.00 94.81 195 LEU A C 1
ATOM 1559 O O . LEU A 1 195 ? -14.817 1.338 29.068 1.00 94.81 195 LEU A O 1
ATOM 1563 N N . MET A 1 196 ? -14.862 -0.795 29.773 1.00 94.62 196 MET A N 1
ATOM 1564 C CA . MET A 1 196 ? -13.650 -0.679 30.595 1.00 94.62 196 MET A CA 1
ATOM 1565 C C . MET A 1 196 ? -12.415 -0.352 29.746 1.00 94.62 196 MET A C 1
ATOM 1567 O O . MET A 1 196 ? -11.581 0.464 30.138 1.00 94.62 196 MET A O 1
ATOM 1571 N N . TYR A 1 197 ? -12.326 -0.928 28.545 1.00 92.81 197 TYR A N 1
ATOM 1572 C CA . TYR A 1 197 ? -11.299 -0.557 27.572 1.00 92.81 197 TYR A CA 1
ATOM 1573 C C . TYR A 1 197 ? -11.412 0.920 27.143 1.00 92.81 197 TYR A C 1
ATOM 1575 O O . TYR A 1 197 ? -10.410 1.635 27.111 1.00 92.81 197 TYR A O 1
ATOM 1583 N N . LEU A 1 198 ? -12.628 1.415 26.873 1.00 89.62 198 LEU A N 1
ATOM 1584 C CA . LEU A 1 198 ? -12.872 2.820 26.519 1.00 89.62 198 LEU A CA 1
ATOM 1585 C C . LEU A 1 198 ? -12.550 3.797 27.662 1.00 89.62 198 LEU A C 1
ATOM 1587 O O . LEU A 1 198 ? -12.116 4.918 27.398 1.00 89.62 198 LEU A O 1
ATOM 1591 N N . GLU A 1 199 ? -12.717 3.380 28.918 1.00 90.19 199 GLU A N 1
ATOM 1592 C CA . GLU A 1 199 ? -12.321 4.140 30.114 1.00 90.19 199 GLU A CA 1
ATOM 1593 C C . GLU A 1 199 ? -10.792 4.229 30.296 1.00 90.19 199 GLU A C 1
ATOM 1595 O O . GLU A 1 199 ? -10.309 4.960 31.161 1.00 90.19 199 GLU A O 1
ATOM 1600 N N . GLY A 1 200 ? -10.018 3.551 29.440 1.00 88.12 200 GLY A N 1
ATOM 1601 C CA . GLY A 1 200 ? -8.561 3.650 29.379 1.00 88.12 200 GLY A CA 1
ATOM 1602 C C . GLY A 1 200 ? -7.822 2.579 30.176 1.00 88.12 200 GLY A C 1
ATOM 1603 O O . GLY A 1 200 ? -6.611 2.707 30.364 1.00 88.12 200 GLY A O 1
ATOM 1604 N N . LEU A 1 201 ? -8.515 1.536 30.641 1.00 90.06 201 LEU A N 1
ATOM 1605 C CA . LEU A 1 201 ? -7.860 0.390 31.262 1.00 90.06 201 LEU A CA 1
ATOM 1606 C C . LEU A 1 201 ? -7.104 -0.412 30.197 1.00 90.06 201 LEU A C 1
ATOM 1608 O O . LEU A 1 201 ? -7.580 -0.610 29.077 1.00 90.06 201 LEU A O 1
ATOM 1612 N N . ASP A 1 202 ? -5.919 -0.906 30.554 1.00 91.94 202 ASP A N 1
ATOM 1613 C CA . ASP A 1 202 ? -5.194 -1.840 29.702 1.00 91.94 202 ASP A CA 1
ATOM 1614 C C . ASP A 1 202 ? -5.905 -3.206 29.653 1.00 91.94 202 ASP A C 1
ATOM 1616 O O . ASP A 1 202 ? -6.641 -3.591 30.563 1.00 91.94 202 ASP A O 1
ATOM 1620 N N . LEU A 1 203 ? -5.668 -3.964 28.580 1.00 92.00 203 LEU A N 1
ATOM 1621 C CA . LEU A 1 203 ? -6.360 -5.231 28.318 1.00 92.00 203 LEU A CA 1
ATOM 1622 C C . LEU A 1 203 ? -6.162 -6.282 29.422 1.00 92.00 203 LEU A C 1
ATOM 1624 O O . LEU A 1 203 ? -7.043 -7.115 29.622 1.00 92.00 203 LEU A O 1
ATOM 1628 N N . VAL A 1 204 ? -5.033 -6.259 30.141 1.00 94.31 204 VAL A N 1
ATOM 1629 C CA . VAL A 1 204 ? -4.786 -7.203 31.242 1.00 94.31 204 VAL A CA 1
ATOM 1630 C C . VAL A 1 204 ? -5.667 -6.835 32.432 1.00 94.31 204 VAL A C 1
ATOM 1632 O O . VAL A 1 204 ? -6.343 -7.704 32.981 1.00 94.31 204 VAL A O 1
ATOM 1635 N N . SER A 1 205 ? -5.734 -5.547 32.777 1.00 94.88 205 SER A N 1
ATOM 1636 C CA . SER A 1 205 ? -6.626 -5.041 33.827 1.00 94.88 205 SER A CA 1
ATOM 1637 C C . SER A 1 205 ? -8.101 -5.341 33.537 1.00 94.88 205 SER A C 1
ATOM 1639 O O . SER A 1 205 ? -8.826 -5.763 34.437 1.00 94.88 205 SER A O 1
ATOM 1641 N N . VAL A 1 206 ? -8.542 -5.189 32.281 1.00 94.25 206 VAL A N 1
ATOM 1642 C CA . VAL A 1 206 ? -9.914 -5.543 31.867 1.00 94.25 206 VAL A CA 1
ATOM 1643 C C . VAL A 1 206 ? -10.169 -7.045 32.027 1.00 94.25 206 VAL A C 1
ATOM 1645 O O . VAL A 1 206 ? -11.182 -7.436 32.603 1.00 94.25 206 VAL A O 1
ATOM 1648 N N . SER A 1 207 ? -9.231 -7.887 31.584 1.00 94.94 207 SER A N 1
ATOM 1649 C CA . SER A 1 207 ? -9.331 -9.349 31.688 1.00 94.94 207 SER A CA 1
ATOM 1650 C C . SER A 1 207 ? -9.516 -9.814 33.132 1.00 94.94 207 SER A C 1
ATOM 1652 O O . SER A 1 207 ? -10.391 -10.632 33.410 1.00 94.94 207 SER A O 1
ATOM 1654 N N . ILE A 1 208 ? -8.726 -9.254 34.055 1.00 96.12 208 ILE A N 1
ATOM 1655 C CA . ILE A 1 208 ? -8.802 -9.564 35.488 1.00 96.12 208 ILE A CA 1
ATOM 1656 C C . ILE A 1 208 ? -10.138 -9.091 36.070 1.00 96.12 208 ILE A C 1
ATOM 1658 O O . ILE A 1 208 ? -10.795 -9.841 36.786 1.00 96.12 208 ILE A O 1
ATOM 1662 N N . ALA A 1 209 ? -10.562 -7.864 35.760 1.00 95.81 209 ALA A N 1
ATOM 1663 C CA . ALA A 1 209 ? -11.784 -7.298 36.327 1.00 95.81 209 ALA A CA 1
ATOM 1664 C C . ALA A 1 209 ? -13.064 -7.995 35.840 1.00 95.81 209 ALA A C 1
ATOM 1666 O O . ALA A 1 209 ? -14.056 -8.040 36.568 1.00 95.81 209 ALA A O 1
ATOM 1667 N N . CYS A 1 210 ? -13.051 -8.538 34.622 1.00 94.69 210 CYS A N 1
ATOM 1668 C CA . CYS A 1 210 ? -14.187 -9.256 34.055 1.00 94.69 210 CYS A CA 1
ATOM 1669 C C . CYS A 1 210 ? -14.199 -10.759 34.371 1.00 94.69 210 CYS A C 1
ATOM 1671 O O . CYS A 1 210 ? -15.185 -11.402 34.006 1.00 94.69 210 CYS A O 1
ATOM 1673 N N . ASP A 1 211 ? -13.156 -11.286 35.026 1.00 96.56 211 ASP A N 1
ATOM 1674 C CA . ASP A 1 211 ? -12.915 -12.722 35.240 1.00 96.56 211 ASP A CA 1
ATOM 1675 C C . ASP A 1 211 ? -12.961 -13.524 33.925 1.00 96.56 211 ASP A C 1
ATOM 1677 O O . ASP A 1 211 ? -13.657 -14.528 33.780 1.00 96.56 211 ASP A O 1
ATOM 1681 N N . LEU A 1 212 ? -12.251 -13.021 32.909 1.00 93.31 212 LEU A N 1
ATOM 1682 C CA . LEU A 1 212 ? -12.171 -13.634 31.583 1.00 93.31 212 LEU A CA 1
ATOM 1683 C C . LEU A 1 212 ? -10.724 -13.995 31.240 1.00 93.31 212 LEU A C 1
ATOM 1685 O O . LEU A 1 212 ? -9.807 -13.274 31.640 1.00 93.31 212 LEU A O 1
ATOM 1689 N N . PRO A 1 213 ? -10.490 -15.052 30.437 1.00 95.56 213 PRO A N 1
ATOM 1690 C CA . PRO A 1 213 ? -9.185 -15.282 29.831 1.00 95.56 213 PRO A CA 1
ATOM 1691 C C . PRO A 1 213 ? -8.758 -14.092 28.960 1.00 95.56 213 PRO A C 1
ATOM 1693 O O . PRO A 1 213 ? -9.581 -13.467 28.280 1.00 95.56 213 PRO A O 1
ATOM 1696 N N . PHE A 1 214 ? -7.459 -13.803 28.941 1.00 93.00 214 PHE A N 1
ATOM 1697 C CA . PHE A 1 214 ? -6.899 -12.654 28.224 1.00 93.00 214 PHE A CA 1
ATOM 1698 C C . PHE A 1 214 ? -7.193 -12.702 26.720 1.00 93.00 214 PHE A C 1
ATOM 1700 O O . PHE A 1 214 ? -7.521 -11.685 26.108 1.00 93.00 214 PHE A O 1
ATOM 1707 N N . GLU A 1 215 ? -7.165 -13.896 26.132 1.00 88.06 215 GLU A N 1
ATOM 1708 C CA . GLU A 1 215 ? -7.482 -14.136 24.727 1.00 88.06 215 GLU A CA 1
ATOM 1709 C C . GLU A 1 215 ? -8.929 -13.756 24.395 1.00 88.06 215 GLU A C 1
ATOM 1711 O O . GLU A 1 215 ? -9.186 -13.178 23.341 1.00 88.06 215 GLU A O 1
ATOM 1716 N N . ILE A 1 216 ? -9.872 -14.033 25.302 1.00 86.75 216 ILE A N 1
ATOM 1717 C CA . ILE A 1 216 ? -11.281 -13.664 25.121 1.00 86.75 216 ILE A CA 1
ATOM 1718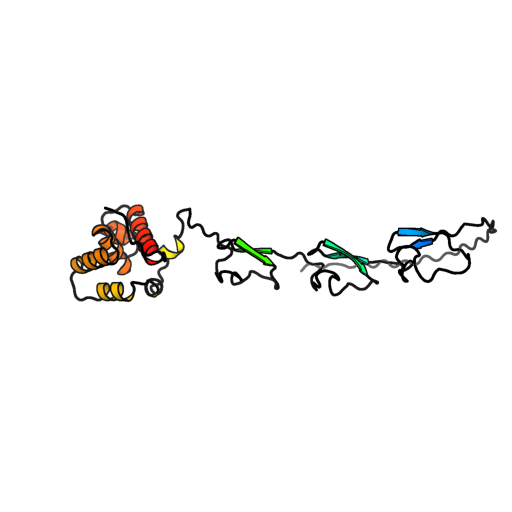 C C . ILE A 1 216 ? -11.428 -12.145 25.166 1.00 86.75 216 ILE A C 1
ATOM 1720 O O . ILE A 1 216 ? -12.048 -11.569 24.277 1.00 86.75 216 ILE A O 1
ATOM 1724 N N . THR A 1 217 ? -10.787 -11.488 26.135 1.00 90.81 217 THR A N 1
ATOM 1725 C CA . THR A 1 217 ? -10.783 -10.021 26.254 1.00 90.81 217 THR A CA 1
ATOM 1726 C C . THR A 1 217 ? -10.258 -9.350 24.981 1.00 90.81 217 THR A C 1
ATOM 1728 O O . THR A 1 217 ? -10.878 -8.416 24.469 1.00 90.81 217 THR A O 1
ATOM 1731 N N . ILE A 1 218 ? -9.149 -9.855 24.425 1.00 90.56 218 ILE A N 1
ATOM 1732 C CA . ILE A 1 218 ? -8.608 -9.378 23.145 1.00 90.56 218 ILE A CA 1
ATOM 1733 C C . ILE A 1 218 ? -9.624 -9.571 22.023 1.00 90.56 218 ILE A C 1
ATOM 1735 O O . ILE A 1 218 ? -9.881 -8.623 21.284 1.00 90.56 218 ILE A O 1
ATOM 1739 N N . ASN A 1 219 ? -10.195 -10.768 21.887 1.00 85.44 219 ASN A N 1
ATOM 1740 C CA . ASN A 1 219 ? -11.117 -11.073 20.795 1.00 85.44 219 ASN A CA 1
ATOM 1741 C C . ASN A 1 219 ? -12.342 -10.154 20.815 1.00 85.44 219 ASN A C 1
ATOM 1743 O O . ASN A 1 219 ? -12.702 -9.621 19.772 1.00 85.44 219 ASN A O 1
ATOM 1747 N N . VAL A 1 220 ? -12.913 -9.885 21.994 1.00 90.31 220 VAL A N 1
ATOM 1748 C CA . VAL A 1 220 ? -14.047 -8.960 22.139 1.00 90.31 220 VAL A CA 1
ATOM 1749 C C . VAL A 1 220 ? -13.690 -7.564 21.627 1.00 90.31 220 VAL A C 1
ATOM 1751 O O . VAL A 1 220 ? -14.394 -7.015 20.781 1.00 90.31 220 VAL A O 1
ATOM 1754 N N . VAL A 1 221 ? -12.576 -6.987 22.087 1.00 91.56 221 VAL A N 1
ATOM 1755 C CA . VAL A 1 221 ? -12.159 -5.641 21.655 1.00 91.56 221 VAL A CA 1
ATOM 1756 C C . VAL A 1 221 ? -11.879 -5.617 20.150 1.00 91.56 221 VAL A C 1
ATOM 1758 O O . VAL A 1 221 ? -12.311 -4.697 19.456 1.00 91.56 221 VAL A O 1
ATOM 1761 N N . GLN A 1 222 ? -11.211 -6.648 19.627 1.00 87.75 222 GLN A N 1
ATOM 1762 C CA . GLN A 1 222 ? -10.919 -6.780 18.199 1.00 87.75 222 GLN A CA 1
ATOM 1763 C C . GLN A 1 222 ? -12.184 -6.870 17.351 1.00 87.75 222 GLN A C 1
ATOM 1765 O O . GLN A 1 222 ? -12.284 -6.166 16.348 1.00 87.75 222 GLN A O 1
ATOM 1770 N N . ASP A 1 223 ? -13.147 -7.695 17.750 1.00 85.06 223 ASP A N 1
ATOM 1771 C CA . ASP A 1 223 ? -14.393 -7.900 17.019 1.00 85.06 223 ASP A CA 1
ATOM 1772 C C . ASP A 1 223 ? -15.242 -6.627 16.999 1.00 85.06 223 ASP A C 1
ATOM 1774 O O . ASP A 1 223 ? -15.767 -6.249 15.944 1.00 85.06 223 ASP A O 1
ATOM 1778 N N . VAL A 1 224 ? -15.309 -5.913 18.128 1.00 88.38 224 VAL A N 1
ATOM 1779 C CA . VAL A 1 224 ? -16.002 -4.624 18.224 1.00 88.38 224 VAL A CA 1
ATOM 1780 C C . VAL A 1 224 ? -15.330 -3.571 17.341 1.00 88.38 224 VAL A C 1
ATOM 1782 O O . VAL A 1 224 ? -15.999 -2.926 16.530 1.00 88.38 224 VAL A O 1
ATOM 1785 N N . GLU A 1 225 ? -14.008 -3.408 17.419 1.00 87.38 225 GLU A N 1
ATOM 1786 C CA . GLU A 1 225 ? -13.287 -2.466 16.555 1.00 87.38 225 GLU A CA 1
ATOM 1787 C C . GLU A 1 225 ? -13.427 -2.832 15.072 1.00 87.38 225 GLU A C 1
ATOM 1789 O O . GLU A 1 225 ? -13.687 -1.971 14.226 1.00 87.38 225 GLU A O 1
ATOM 1794 N N . CYS A 1 226 ? -13.312 -4.115 14.734 1.00 81.56 226 CYS A N 1
ATOM 1795 C CA . CYS A 1 226 ? -13.529 -4.602 13.380 1.00 81.56 226 CYS A CA 1
ATOM 1796 C C . CYS A 1 226 ? -14.935 -4.260 12.878 1.00 81.56 226 CYS A C 1
ATOM 1798 O O . CYS A 1 226 ? -15.061 -3.838 11.725 1.00 81.56 226 CYS A O 1
ATOM 1800 N N . ALA A 1 227 ? -15.969 -4.388 13.712 1.00 81.44 227 ALA A N 1
ATOM 1801 C CA . ALA A 1 227 ? -17.333 -3.993 13.367 1.00 81.44 227 ALA A CA 1
ATOM 1802 C C . ALA A 1 227 ? -17.462 -2.474 13.153 1.00 81.44 227 ALA A C 1
ATOM 1804 O O . ALA A 1 227 ? -18.094 -2.048 12.188 1.00 81.44 227 ALA A O 1
ATOM 1805 N N . LEU A 1 228 ? -16.806 -1.661 13.987 1.00 82.12 228 LEU A N 1
ATOM 1806 C CA . LEU A 1 228 ? -16.825 -0.196 13.899 1.00 82.12 228 LEU A CA 1
ATOM 1807 C C . LEU A 1 228 ? -16.110 0.357 12.653 1.00 82.12 228 LEU A C 1
ATOM 1809 O O . LEU A 1 228 ? -16.526 1.382 12.111 1.00 82.12 228 LEU A O 1
ATOM 1813 N N . PHE A 1 229 ? -15.026 -0.288 12.208 1.00 77.75 229 PHE A N 1
ATOM 1814 C CA . PHE A 1 229 ? -14.179 0.200 11.106 1.00 77.75 229 PHE A CA 1
ATOM 1815 C C . PHE A 1 229 ? -14.409 -0.506 9.765 1.00 77.75 229 PHE A C 1
ATOM 1817 O O . PHE A 1 229 ? -13.927 -0.041 8.724 1.00 77.75 229 PHE A O 1
ATOM 1824 N N . SER A 1 230 ? -15.138 -1.619 9.747 1.00 75.06 230 SER A N 1
ATOM 1825 C CA . SER A 1 230 ? -15.536 -2.260 8.498 1.00 75.06 230 SER A CA 1
ATOM 1826 C C . SER A 1 230 ? -16.713 -1.494 7.897 1.00 75.06 230 SER A C 1
ATOM 1828 O O . SER A 1 230 ? -17.814 -1.535 8.421 1.00 75.06 230 SER A O 1
ATOM 1830 N N . ASN A 1 231 ? -16.496 -0.828 6.758 1.00 53.88 231 ASN A N 1
ATOM 1831 C CA . ASN A 1 231 ? -17.491 -0.074 5.966 1.00 53.88 231 ASN A CA 1
ATOM 1832 C C . ASN A 1 231 ? -18.686 -0.903 5.431 1.00 53.88 231 ASN A C 1
ATOM 1834 O O . ASN A 1 231 ? -19.290 -0.542 4.420 1.00 53.88 231 ASN A O 1
ATOM 1838 N N . ARG A 1 232 ? -19.023 -2.041 6.039 1.00 52.78 232 ARG A N 1
ATOM 1839 C CA . ARG A 1 232 ? -20.228 -2.789 5.701 1.00 52.78 232 ARG A CA 1
ATOM 1840 C C . ARG A 1 232 ? -21.278 -2.508 6.771 1.00 52.78 232 ARG A C 1
ATOM 1842 O O . ARG A 1 232 ? -21.026 -2.851 7.922 1.00 52.78 232 ARG A O 1
ATOM 1849 N N . PRO A 1 233 ? -22.444 -1.938 6.422 1.00 45.03 233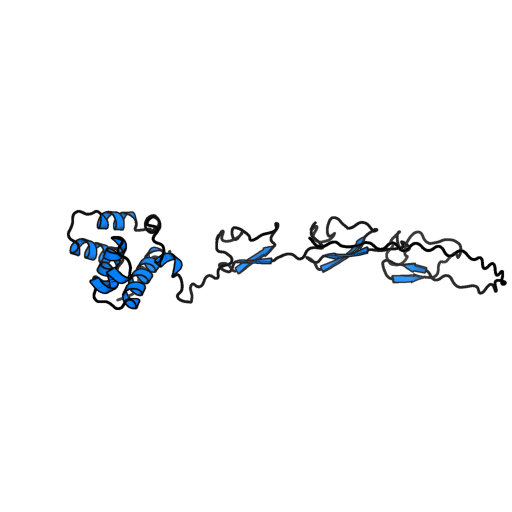 PRO A N 1
ATOM 1850 C CA . PRO A 1 233 ? -23.577 -1.973 7.329 1.00 45.03 233 PRO A CA 1
ATOM 1851 C C . PRO A 1 233 ? -23.875 -3.449 7.594 1.00 45.03 233 PRO A C 1
ATOM 1853 O O . PRO A 1 233 ? -24.296 -4.175 6.695 1.00 45.03 233 PRO A O 1
ATOM 1856 N N . ARG A 1 234 ? -23.583 -3.917 8.810 1.00 43.97 234 ARG A N 1
ATOM 1857 C CA . ARG A 1 234 ? -23.961 -5.245 9.298 1.00 43.97 234 ARG A CA 1
ATOM 1858 C C . ARG A 1 234 ? -25.462 -5.226 9.602 1.00 43.97 234 ARG A C 1
ATOM 1860 O O . ARG A 1 234 ? -25.875 -5.356 10.743 1.00 43.97 234 ARG A O 1
ATOM 1867 N N . MET A 1 235 ? -26.267 -4.980 8.573 1.00 43.59 235 MET A N 1
ATOM 1868 C CA . MET A 1 235 ? -27.684 -5.309 8.568 1.00 43.59 235 MET A CA 1
ATOM 1869 C C . MET A 1 235 ? -27.781 -6.763 8.096 1.00 43.59 235 MET A C 1
ATOM 1871 O O . MET A 1 235 ? -27.238 -7.100 7.048 1.00 43.59 235 MET A O 1
ATOM 1875 N N . GLU A 1 236 ? -28.465 -7.573 8.904 1.00 47.53 236 GLU A N 1
ATOM 1876 C CA . GLU A 1 236 ? -28.970 -8.925 8.614 1.00 47.53 236 GLU A CA 1
ATOM 1877 C C . GLU A 1 236 ? -28.000 -10.108 8.809 1.00 47.53 236 GLU A C 1
ATOM 1879 O O . GLU A 1 236 ? -27.152 -10.416 7.975 1.00 47.53 236 GLU A O 1
ATOM 1884 N N . ALA A 1 237 ? -28.173 -10.796 9.948 1.00 38.91 237 ALA A N 1
ATOM 1885 C CA . ALA A 1 237 ? -28.524 -12.226 10.043 1.00 38.91 237 ALA A CA 1
ATOM 1886 C C . ALA A 1 237 ? -27.929 -12.885 11.305 1.00 38.91 237 ALA A C 1
ATOM 1888 O O . ALA A 1 237 ? -26.872 -13.512 11.268 1.00 38.91 237 ALA A O 1
ATOM 1889 N N . ARG A 1 238 ? -28.655 -12.763 12.421 1.00 39.94 238 ARG A N 1
ATOM 1890 C CA . ARG A 1 238 ? -28.769 -13.789 13.471 1.00 39.94 238 ARG A CA 1
ATOM 1891 C C . ARG A 1 238 ? -30.211 -13.730 13.984 1.00 39.94 238 ARG A C 1
ATOM 1893 O O . ARG A 1 238 ? -30.507 -12.986 14.912 1.00 39.94 238 ARG A O 1
ATOM 1900 N N . THR A 1 239 ? -31.101 -14.411 13.270 1.00 41.81 239 THR A N 1
ATOM 1901 C CA . THR A 1 239 ? -32.376 -14.922 13.799 1.00 41.81 239 THR A CA 1
ATOM 1902 C C . THR A 1 239 ? -32.142 -16.316 14.338 1.00 41.81 239 THR A C 1
ATOM 1904 O O . THR A 1 239 ? -31.421 -17.060 13.631 1.00 41.81 239 THR A O 1
#

Radius of gyration: 38.74 Å; chains: 1; bounding box: 97×26×95 Å

Organism: NCBI:txid1406512